Protein 6QA0 (pdb70)

Secondary structure (DSSP, 8-state):
----S-TTTTT--S----HHHHHHHS-HHHHHHHHH---PPTT--TTTT---SEEEEETTT--EEEEGGGEE-SS-SS-EESS-SSTTSEEEEEE-GGGS-EEEEEETTT--EEEEEBS---TTT--B---GGGEEEEE-/----S-TTTTT--S----HHHHHHHS-HHHHHHHHS---PPTT--TTTT---SEEEEETTT--EEEEGGGB--SS-SS--BS--SSTTSEEEEEE-GGGS-EEEEEETTT--EEEEEBS-PPTTT--B---GGGEEEEE-

Radius of gyration: 20.88 Å; Cα contacts (8 Å, |Δi|>4): 642; chains: 2; bounding box: 55×48×58 Å

Sequence (280 aa):
EFQSGSCRDKKNCKVVFSQQELRKRLTPLQYHVTQEKGTESAFEGEYTHHKDPGIYKCVVCGTPLFKSETKFDSGSGWPSFHDVINSEAITFTDDFSYGMHRVETSSCSSQCGAHLGHIFDDGPRPTGKRYINSAALSFTPAEFQSGSCRDKKNCKVVVFSQQELRKRLTPLQYHVTQEKGTEESAFEGEYTHHKDPGIYKCVVCGTPLFKSETKFDSGSGWPSFHDVINSEAITFTDDFSYGMHRVETSSCSSQCGAHLGHIFDDGPRPTGKRYINSSAALSFTPA

Nearest PDB structures (foldseek):
  6qa0-assembly1_B  TM=1.000E+00  e=9.486E-29  Homo sapiens
  3cxk-assembly1_A  TM=9.879E-01  e=6.468E-19  unclassified
  6sym-assembly2_B  TM=9.921E-01  e=1.039E-18  Escherichia coli K-12
  5fa9-assembly1_A  TM=9.647E-01  e=1.264E-16  Treponema denticola ATCC 35405
  3hci-assembly2_B  TM=9.669E-01  e=3.675E-16  Xanthomonas campestris pv. campestris

Solvent-accessible surface area: 14265 Å² total

B-factor: mean 30.7, std 10.49, range [14.6, 92.1]

Foldseek 3Di:
DADADACVRVVHAQDEDDPVVCPVQADPVLCCCFPVVDADDFQPFPCLPPQFFFFKAFSPPGHTWDGSVQWDHPPTSATKGQDTPDPQQWHWHFDCPPNDTFIWIAGNRYGTTFGTKDQCDDPPRSIITGGSSRIDTDGD/DADADACVRVVHAQDEDDPVVCPVQADPVLCCVFPVVDADDFQPFPCQPPQFFFFKAFSPPGHTWDGSVQWDHDPTRATKGDDTPDPQQWHWHWDCPPNRTFIWIAGRRYGTTFWTKDQCDDPDVSIMTGGNSRIDTDGD

Organism: Homo sapiens (NCBI:txid9606)

Structure (mmCIF, N/CA/C/O backbone):
data_6QA0
#
_entry.id   6QA0
#
_cell.length_a   81.149
_cell.length_b   85.713
_cell.length_c   49.167
_cell.angle_alpha   90.000
_cell.angle_beta   90.000
_cell.angle_gamma   90.000
#
_symmetry.space_group_name_H-M   'P 21 21 2'
#
loop_
_entity.id
_entity.type
_entity.pdbx_description
1 polymer 'Methionine-R-sulfoxide reductase B3'
2 non-polymer 'SULFATE ION'
3 non-polymer 'CHLORIDE ION'
4 non-polymer 'ZINC ION'
5 water water
#
loop_
_atom_site.group_PDB
_atom_site.id
_atom_site.type_symbol
_atom_site.label_atom_id
_atom_site.label_alt_id
_atom_site.label_comp_id
_atom_site.label_asym_id
_atom_site.label_entity_id
_atom_site.label_seq_id
_atom_site.pdbx_PDB_ins_code
_atom_site.Cartn_x
_atom_site.Cartn_y
_atom_site.Cartn_z
_atom_site.occupancy
_atom_site.B_iso_or_equiv
_atom_site.auth_seq_id
_atom_site.auth_comp_id
_atom_site.auth_asym_id
_atom_site.auth_atom_id
_atom_site.pdbx_PDB_model_num
ATOM 1 N N . GLU A 1 1 ? 27.068 20.277 27.010 1.00 50.45 -3 GLU A N 1
ATOM 2 C CA . GLU A 1 1 ? 27.240 19.735 28.356 1.00 51.51 -3 GLU A CA 1
ATOM 3 C C . GLU A 1 1 ? 26.637 18.337 28.488 1.00 47.67 -3 GLU A C 1
ATOM 4 O O . GLU A 1 1 ? 25.471 18.122 28.154 1.00 50.53 -3 GLU A O 1
ATOM 6 N N . PHE A 1 2 ? 27.435 17.393 28.983 1.00 32.87 -2 PHE A N 1
ATOM 7 C CA . PHE A 1 2 ? 26.970 16.030 29.203 1.00 29.52 -2 PHE A CA 1
ATOM 8 C C . PHE A 1 2 ? 27.928 15.330 30.156 1.00 24.59 -2 PHE A C 1
ATOM 9 O O . PHE A 1 2 ? 29.115 15.666 30.213 1.00 28.21 -2 PHE A O 1
ATOM 17 N N . GLN A 1 3 ? 27.391 14.384 30.929 1.00 29.70 -1 GLN A N 1
ATOM 18 C CA . GLN A 1 3 ? 28.237 13.433 31.641 1.00 30.31 -1 GLN A CA 1
ATOM 19 C C . GLN A 1 3 ? 28.794 12.432 30.639 1.00 28.51 -1 GLN A C 1
ATOM 20 O O . GLN A 1 3 ? 28.035 11.804 29.895 1.00 28.01 -1 GLN A O 1
ATOM 26 N N . SER A 1 4 ? 30.117 12.286 30.610 1.00 27.28 0 SER A N 1
ATOM 27 C CA . SER A 1 4 ? 30.754 11.488 29.573 1.00 21.59 0 SER A CA 1
ATOM 28 C C . SER A 1 4 ? 30.726 10.004 29.934 1.00 24.08 0 SER A C 1
ATOM 29 O O . SER A 1 4 ? 31.149 9.612 31.029 1.00 28.60 0 SER A O 1
ATOM 32 N N . GLY A 1 5 ? 30.254 9.174 28.995 1.00 21.51 1 GLY A N 1
ATOM 33 C CA . GLY A 1 5 ? 30.295 7.727 29.142 1.00 24.84 1 GLY A CA 1
ATOM 34 C C . GLY A 1 5 ? 29.050 7.025 28.623 1.00 27.69 1 GLY A C 1
ATOM 35 O O . GLY A 1 5 ? 27.934 7.546 28.748 1.00 26.90 1 GLY A O 1
ATOM 36 N N . SER A 1 6 ? 29.219 5.843 28.037 1.00 24.78 2 SER A N 1
ATOM 37 C CA . SER A 1 6 ? 28.057 5.057 27.650 1.00 24.94 2 SER A CA 1
ATOM 38 C C . SER A 1 6 ? 27.346 4.536 28.898 1.00 27.04 2 SER A C 1
ATOM 39 O O . SER A 1 6 ? 27.837 4.662 30.021 1.00 26.91 2 SER A O 1
ATOM 42 N N . CYS A 1 7 ? 26.194 3.892 28.704 1.00 28.26 3 CYS A N 1
ATOM 43 C CA . CYS A 1 7 ? 25.586 3.236 29.857 1.00 24.68 3 CYS A CA 1
ATOM 44 C C . CYS A 1 7 ? 26.414 2.040 30.321 1.00 27.61 3 CYS A C 1
ATOM 45 O O . CYS A 1 7 ? 26.319 1.644 31.488 1.00 27.77 3 CYS A O 1
ATOM 48 N N . ARG A 1 8 ? 27.251 1.473 29.448 1.00 20.31 4 ARG A N 1
ATOM 49 C CA . ARG A 1 8 ? 28.193 0.451 29.889 1.00 26.42 4 ARG A CA 1
ATOM 50 C C . ARG A 1 8 ? 29.239 1.045 30.829 1.00 32.52 4 ARG A C 1
ATOM 51 O O . ARG A 1 8 ? 29.524 0.483 31.896 1.00 31.56 4 ARG A O 1
ATOM 59 N N . ASP A 1 9 ? 29.832 2.180 30.438 1.00 27.19 5 ASP A N 1
ATOM 60 C CA . ASP A 1 9 ? 30.736 2.912 31.329 1.00 30.87 5 ASP A CA 1
ATOM 61 C C . ASP A 1 9 ? 30.054 3.233 32.656 1.00 39.98 5 ASP A C 1
ATOM 62 O O . ASP A 1 9 ? 30.650 3.086 33.730 1.00 40.20 5 ASP A O 1
ATOM 67 N N . LYS A 1 10 ? 28.810 3.710 32.594 1.00 31.61 6 LYS A N 1
ATOM 68 C CA . LYS A 1 10 ? 28.056 4.103 33.777 1.00 28.63 6 LYS A CA 1
ATOM 69 C C . LYS A 1 10 ? 27.421 2.921 34.496 1.00 33.71 6 LYS A C 1
ATOM 70 O O . LYS A 1 10 ? 26.806 3.115 35.546 1.00 38.74 6 LYS A O 1
ATOM 76 N N . LYS A 1 11 ? 27.564 1.706 33.976 1.00 35.83 7 LYS A N 1
ATOM 77 C CA . LYS A 1 11 ? 27.091 0.515 34.675 1.00 36.96 7 LYS A CA 1
ATOM 78 C C . LYS A 1 11 ? 25.588 0.587 34.954 1.00 40.49 7 LYS A C 1
ATOM 79 O O . LYS A 1 11 ? 25.119 0.183 36.025 1.00 35.76 7 LYS A O 1
ATOM 85 N N . ASN A 1 12 ? 24.808 1.105 33.976 1.00 33.33 8 ASN A N 1
ATOM 86 C CA . ASN A 1 12 ? 23.364 1.236 34.179 1.00 33.29 8 ASN A CA 1
ATOM 87 C C . ASN A 1 12 ? 22.544 1.040 32.899 1.00 31.63 8 A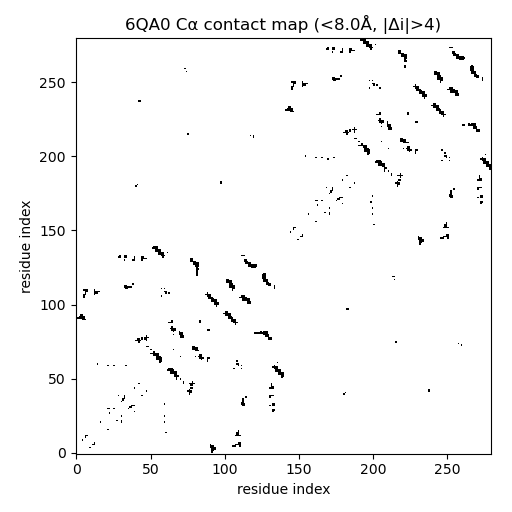SN A C 1
ATOM 88 O O . ASN A 1 12 ? 21.473 1.642 32.758 1.00 31.90 8 ASN A O 1
ATOM 93 N N . CYS A 1 13 ? 23.003 0.213 31.964 1.00 29.21 9 CYS A N 1
ATOM 94 C CA . CYS A 1 13 ? 22.188 -0.033 30.776 1.00 27.11 9 CYS A CA 1
ATOM 95 C C . CYS A 1 13 ? 20.896 -0.736 31.162 1.00 27.64 9 CYS A C 1
ATOM 96 O O . CYS A 1 13 ? 20.894 -1.628 32.016 1.00 29.61 9 CYS A O 1
ATOM 99 N N . LYS A 1 14 ? 19.799 -0.351 30.494 1.00 26.09 10 LYS A N 1
ATOM 100 C CA . LYS A 1 14 ? 18.488 -0.932 30.785 1.00 28.59 10 LYS A CA 1
ATOM 101 C C . LYS A 1 14 ? 18.350 -2.341 30.232 1.00 32.70 10 LYS A C 1
ATOM 102 O O . LYS A 1 14 ? 17.564 -3.139 30.757 1.00 32.92 10 LYS A O 1
ATOM 108 N N . VAL A 1 15 ? 19.080 -2.657 29.167 1.00 25.53 11 VAL A N 1
ATOM 109 C CA . VAL A 1 15 ? 18.976 -3.932 28.475 1.00 28.37 11 VAL A CA 1
ATOM 110 C C . VAL A 1 15 ? 20.380 -4.502 28.326 1.00 32.71 11 VAL A C 1
ATOM 111 O O . VAL A 1 15 ? 21.322 -3.765 28.019 1.00 31.15 11 VAL A O 1
ATOM 115 N N . VAL A 1 16 ? 20.521 -5.810 28.547 1.00 28.35 12 VAL A N 1
ATOM 116 C CA . VAL A 1 16 ? 21.801 -6.489 28.393 1.00 30.18 12 VAL A CA 1
ATOM 117 C C . VAL A 1 16 ? 21.577 -7.767 27.596 1.00 27.83 12 VAL A C 1
ATOM 118 O O . VAL A 1 16 ? 20.480 -8.331 27.586 1.00 31.22 12 VAL A O 1
ATOM 122 N N . PHE A 1 17 ? 22.623 -8.207 26.902 1.00 27.62 13 PHE A N 1
ATOM 123 C CA . PHE A 1 17 ? 22.568 -9.391 26.058 1.00 28.76 13 PHE A CA 1
ATOM 124 C C . PHE A 1 17 ? 23.753 -10.287 26.359 1.00 30.37 13 PHE A C 1
ATOM 125 O O . PHE A 1 17 ? 24.847 -9.805 26.659 1.00 31.07 13 PHE A O 1
ATOM 133 N N . SER A 1 18 ? 23.533 -11.593 26.255 1.00 29.38 14 SER A N 1
ATOM 134 C CA . SER A 1 18 ? 24.632 -12.535 26.391 1.00 31.76 14 SER A CA 1
ATOM 135 C C . SER A 1 18 ? 25.600 -12.397 25.223 1.00 37.15 14 SER A C 1
ATOM 136 O O . SER A 1 18 ? 25.195 -12.166 24.079 1.00 32.28 14 SER A O 1
ATOM 139 N N 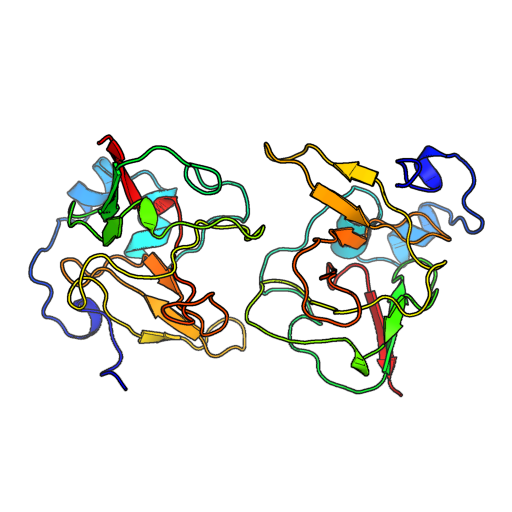. GLN A 1 19 ? 26.891 -12.564 25.506 1.00 35.17 15 GLN A N 1
ATOM 140 C CA . GLN A 1 19 ? 27.877 -12.395 24.445 1.00 38.43 15 GLN A CA 1
ATOM 141 C C . GLN A 1 19 ? 27.882 -13.566 23.468 1.00 41.94 15 GLN A C 1
ATOM 142 O O . GLN A 1 19 ? 28.295 -13.387 22.317 1.00 40.82 15 GLN A O 1
ATOM 148 N N . GLN A 1 20 ? 27.418 -14.751 23.883 1.00 48.09 16 GLN A N 1
ATOM 149 C CA . GLN A 1 20 ? 27.175 -15.819 22.915 1.00 46.77 16 GLN A CA 1
ATOM 150 C C . GLN A 1 20 ? 25.972 -15.500 22.041 1.00 47.63 16 GLN A C 1
ATOM 151 O O . GLN A 1 20 ? 25.974 -15.791 20.840 1.00 51.62 16 GLN A O 1
ATOM 153 N N . GLU A 1 21 ? 24.930 -14.913 22.628 1.00 42.57 17 GLU A N 1
ATOM 154 C CA . GLU A 1 21 ? 23.777 -14.485 21.844 1.00 39.68 17 GLU A CA 1
ATOM 155 C C . GLU A 1 21 ? 24.180 -13.444 20.804 1.00 41.45 17 GLU A C 1
ATOM 156 O O . GLU A 1 21 ? 23.811 -13.550 19.630 1.00 42.90 17 GLU A O 1
ATOM 162 N N . LEU A 1 22 ? 24.930 -12.421 21.223 1.00 31.25 18 LEU A N 1
ATOM 163 C CA . LEU A 1 22 ? 25.344 -11.374 20.288 1.00 31.44 18 LEU A CA 1
ATOM 164 C C . LEU A 1 22 ? 26.146 -11.936 19.118 1.00 33.46 18 LEU A C 1
ATOM 165 O O . LEU A 1 22 ? 25.943 -11.522 17.970 1.00 32.90 18 LEU A O 1
ATOM 170 N N . ARG A 1 23 ? 27.085 -12.852 19.390 1.00 33.66 19 ARG A N 1
ATOM 171 C CA . ARG A 1 23 ? 27.909 -13.411 18.316 1.00 44.51 19 ARG A CA 1
ATOM 172 C C . ARG A 1 23 ? 27.066 -14.174 17.308 1.00 43.34 19 ARG A C 1
ATOM 173 O O . ARG A 1 23 ? 27.277 -14.059 16.096 1.00 49.63 19 ARG A O 1
ATOM 181 N N . LYS A 1 24 ? 26.130 -14.989 17.791 1.00 46.00 20 LYS A N 1
ATOM 182 C CA . LYS A 1 24 ? 25.244 -15.707 16.883 1.00 48.73 20 LYS A CA 1
ATOM 183 C C . LYS A 1 24 ? 24.472 -14.741 15.999 1.00 44.91 20 LYS A C 1
ATOM 184 O O . LYS A 1 24 ? 24.346 -14.957 14.788 1.00 50.67 20 LYS A O 1
ATOM 186 N N . ARG A 1 25 ? 23.970 -13.655 16.583 1.00 38.86 21 ARG A N 1
ATOM 187 C CA . ARG A 1 25 ? 23.048 -12.748 15.912 1.00 34.26 21 ARG A CA 1
ATOM 188 C C . ARG A 1 25 ? 23.734 -11.722 15.004 1.00 39.13 21 ARG A C 1
ATOM 189 O O . ARG A 1 25 ? 23.239 -11.444 13.906 1.00 42.40 21 ARG A O 1
ATOM 197 N N . LEU A 1 26 ? 24.837 -11.126 15.442 1.00 29.56 22 LEU A N 1
ATOM 198 C CA . LEU A 1 26 ? 25.514 -10.088 14.677 1.00 25.90 22 LEU A CA 1
ATOM 199 C C . LEU A 1 26 ? 26.585 -10.701 13.786 1.00 24.24 22 LEU A C 1
ATOM 200 O O . LEU A 1 26 ? 27.236 -11.681 14.155 1.00 27.98 22 LEU A O 1
ATOM 205 N N . THR A 1 27 ? 26.789 -10.098 12.614 1.00 23.00 23 THR A N 1
ATOM 206 C CA . THR A 1 27 ? 27.948 -10.456 11.811 1.00 23.58 23 THR A CA 1
ATOM 207 C C . THR A 1 27 ? 29.215 -10.002 12.533 1.00 20.94 23 THR A C 1
ATOM 208 O O . THR A 1 27 ? 29.157 -9.157 13.431 1.00 23.92 23 THR A O 1
ATOM 212 N N . PRO A 1 28 ? 30.375 -10.548 12.168 1.00 20.95 24 PRO A N 1
ATOM 213 C CA . PRO A 1 28 ? 31.618 -10.057 12.782 1.00 20.56 24 PRO A CA 1
ATOM 214 C C . PRO A 1 28 ? 31.799 -8.553 12.641 1.00 22.34 24 PRO A C 1
ATOM 215 O O . PRO A 1 28 ? 32.285 -7.905 13.579 1.00 21.81 24 PRO A O 1
ATOM 219 N N . LEU A 1 29 ? 31.420 -7.970 11.500 1.00 20.28 25 LEU A N 1
ATOM 220 C CA . LEU A 1 29 ? 31.546 -6.523 11.361 1.00 22.26 25 LEU A CA 1
ATOM 221 C C . LEU A 1 29 ? 30.607 -5.783 12.315 1.00 20.82 25 LEU A C 1
ATOM 222 O O . LEU A 1 29 ? 31.012 -4.814 12.972 1.00 18.87 25 LEU A O 1
ATOM 227 N N . GLN A 1 30 ? 29.330 -6.181 12.365 1.00 19.40 26 GLN A N 1
ATOM 228 C CA . GLN A 1 30 ? 28.399 -5.512 13.276 1.00 18.74 26 GLN A CA 1
ATOM 229 C C . GLN A 1 30 ? 28.844 -5.655 14.730 1.00 21.85 26 GLN A C 1
ATOM 230 O O . GLN A 1 30 ? 28.712 -4.708 15.525 1.00 20.48 26 GLN A O 1
ATOM 236 N N . TYR A 1 31 ? 29.372 -6.829 15.095 1.00 18.17 27 TYR A N 1
ATOM 237 C CA . TYR A 1 31 ? 29.895 -7.034 16.444 1.00 19.21 27 TYR A CA 1
ATOM 238 C C . TYR A 1 31 ? 31.074 -6.107 16.734 1.00 19.70 27 TYR A C 1
ATOM 239 O O . TYR A 1 31 ? 31.124 -5.461 17.791 1.00 18.21 27 TYR A O 1
ATOM 248 N N . HIS A 1 32 ? 32.045 -6.034 15.814 1.00 18.65 28 HIS A N 1
ATOM 249 C CA . HIS A 1 32 ? 33.229 -5.209 16.061 1.00 18.85 28 HIS A CA 1
ATOM 250 C C . HIS A 1 32 ? 32.867 -3.730 16.204 1.00 19.50 28 HIS A C 1
ATOM 251 O O . HIS A 1 32 ? 33.393 -3.037 17.083 1.00 18.92 28 HIS A O 1
ATOM 258 N N . VAL A 1 33 ? 31.971 -3.227 15.344 1.00 18.78 29 VAL A N 1
ATOM 259 C CA . VAL A 1 33 ? 31.568 -1.825 15.419 1.00 16.74 29 VAL A CA 1
ATOM 260 C C . VAL A 1 33 ? 30.864 -1.542 16.741 1.00 19.25 29 VAL A C 1
ATOM 261 O O . VAL A 1 33 ? 31.236 -0.607 17.461 1.00 18.18 29 VAL A O 1
ATOM 265 N N . THR A 1 34 ? 29.842 -2.344 17.082 1.00 18.98 30 THR A N 1
ATOM 266 C CA . THR A 1 34 ? 28.967 -1.993 18.208 1.00 19.63 30 THR A CA 1
ATOM 267 C C . THR A 1 34 ? 29.563 -2.372 19.563 1.00 18.50 30 THR A C 1
ATOM 268 O O . THR A 1 34 ? 29.278 -1.701 20.562 1.00 18.36 30 THR A O 1
ATOM 272 N N . GLN A 1 35 ? 30.371 -3.434 19.625 1.00 18.80 31 GLN A N 1
ATOM 273 C CA . GLN A 1 35 ? 30.892 -3.928 20.900 1.00 18.68 31 GLN A CA 1
ATOM 274 C C . GLN A 1 35 ? 32.343 -3.551 21.158 1.00 24.59 31 GLN A C 1
ATOM 275 O O . GLN A 1 35 ? 32.791 -3.619 22.314 1.00 21.90 31 GLN A O 1
ATOM 281 N N . GLU A 1 36 ? 33.097 -3.172 20.118 1.00 20.76 32 GLU A N 1
ATOM 282 C CA . GLU A 1 36 ? 34.515 -2.864 20.278 1.00 21.15 32 GLU A CA 1
ATOM 283 C C . GLU A 1 36 ? 34.858 -1.471 19.758 1.00 22.51 32 GLU A C 1
ATOM 284 O O . GLU A 1 36 ? 36.027 -1.195 19.482 1.00 24.04 32 GLU A O 1
ATOM 290 N N . LYS A 1 37 ? 33.861 -0.594 19.601 1.00 21.56 33 LYS A N 1
ATOM 291 C CA . LYS A 1 37 ? 34.073 0.789 19.173 1.00 22.98 33 LYS A CA 1
ATOM 292 C C . LYS A 1 37 ? 34.712 0.877 17.791 1.00 19.08 33 LYS A C 1
ATOM 293 O O . LYS A 1 37 ? 35.445 1.830 17.494 1.00 26.76 33 LYS A O 1
ATOM 299 N N . GLY A 1 38 ? 34.426 -0.099 16.924 1.00 21.28 34 GLY A N 1
ATOM 300 C CA . GLY A 1 38 ? 34.986 -0.112 15.586 1.00 22.52 34 GLY A CA 1
ATOM 301 C C . GLY A 1 38 ? 34.320 0.897 14.655 1.00 22.17 34 GLY A C 1
ATOM 302 O O . GLY A 1 38 ? 33.278 1.466 14.969 1.00 22.61 34 GLY A O 1
ATOM 303 N N . THR A 1 39 ? 34.954 1.116 13.498 1.00 21.39 35 THR A N 1
ATOM 304 C CA . THR A 1 39 ? 34.440 1.995 12.448 1.00 22.40 35 THR A CA 1
ATOM 305 C C . THR A 1 39 ? 34.459 1.245 11.119 1.00 29.07 35 THR A C 1
ATOM 306 O O . THR A 1 39 ? 35.494 0.678 10.739 1.00 23.70 35 THR A O 1
ATOM 310 N N . GLU A 1 40 ? 33.333 1.257 10.402 1.00 20.89 36 GLU A N 1
ATOM 311 C CA . GLU A 1 40 ? 33.277 0.618 9.089 1.00 22.88 36 GLU A CA 1
ATOM 312 C C . GLU A 1 40 ? 34.010 1.454 8.044 1.00 22.94 36 GLU A C 1
ATOM 313 O O . GLU A 1 40 ? 34.051 2.682 8.123 1.00 20.38 36 GLU A O 1
ATOM 319 N N . SER A 1 41 ? 34.578 0.775 7.043 1.00 21.24 37 SER A N 1
ATOM 320 C CA . SER A 1 41 ? 35.260 1.478 5.960 1.00 20.23 37 SER A CA 1
ATOM 321 C C . SER A 1 41 ? 34.326 2.447 5.234 1.00 20.28 37 SER A C 1
ATOM 322 O O . SER A 1 41 ? 33.162 2.138 4.953 1.00 21.03 37 SER A O 1
ATOM 325 N N . ALA A 1 42 ? 34.862 3.620 4.899 1.00 19.90 38 ALA A N 1
ATOM 326 C CA . ALA A 1 42 ? 34.095 4.618 4.169 1.00 22.39 38 ALA A CA 1
ATOM 327 C C . ALA A 1 42 ? 33.496 4.045 2.891 1.00 23.20 38 ALA A C 1
ATOM 328 O O . ALA A 1 42 ? 34.138 3.279 2.167 1.00 20.05 38 ALA A O 1
ATOM 330 N N . PHE A 1 43 ? 32.267 4.464 2.602 1.00 20.73 39 PHE A N 1
ATOM 331 C CA . PHE A 1 43 ? 31.516 4.167 1.383 1.00 20.74 39 PHE A CA 1
ATOM 332 C C . PHE A 1 43 ? 31.108 2.703 1.245 1.00 23.96 39 PHE A C 1
ATOM 333 O O . PHE A 1 43 ? 30.539 2.327 0.214 1.00 28.57 39 PHE A O 1
ATOM 341 N N . GLU A 1 44 ? 31.344 1.864 2.246 1.00 22.17 40 GLU A N 1
ATOM 342 C CA . GLU A 1 44 ? 30.970 0.458 2.123 1.00 26.66 40 GLU A CA 1
ATOM 343 C C . GLU A 1 44 ? 29.720 0.103 2.912 1.00 25.12 40 GLU A C 1
ATOM 344 O O . GLU A 1 44 ? 29.262 -1.040 2.830 1.00 27.99 40 GLU A O 1
ATOM 350 N N . GLY A 1 45 ? 29.154 1.042 3.665 1.00 22.58 41 GLY A N 1
ATOM 351 C CA . GLY A 1 45 ? 27.994 0.729 4.492 1.00 22.24 41 GLY A CA 1
ATOM 352 C C . GLY A 1 45 ? 26.721 0.573 3.664 1.00 26.22 41 GLY A C 1
ATOM 353 O O . GLY A 1 45 ? 26.512 1.267 2.674 1.00 23.32 41 GLY A O 1
ATOM 354 N N . GLU A 1 46 ? 25.849 -0.332 4.118 1.00 22.61 42 GLU A N 1
ATOM 355 C CA . GLU A 1 46 ? 24.610 -0.620 3.400 1.00 24.32 42 GLU A CA 1
ATOM 356 C C . GLU A 1 46 ? 23.687 0.594 3.302 1.00 26.33 42 GLU A C 1
ATOM 357 O O . GLU A 1 46 ? 22.958 0.728 2.315 1.00 27.74 42 GLU A O 1
ATOM 363 N N . TYR A 1 47 ? 23.668 1.474 4.312 1.00 20.80 43 TYR A N 1
ATOM 364 C CA . TYR A 1 47 ? 22.697 2.564 4.348 1.00 22.91 43 TYR A CA 1
ATOM 365 C C . TYR A 1 47 ? 23.287 3.916 3.973 1.00 22.16 43 TYR A C 1
ATOM 366 O O . TYR A 1 47 ? 22.606 4.937 4.102 1.00 24.12 43 TYR A O 1
ATOM 375 N N . THR A 1 48 ? 24.537 3.954 3.519 1.00 20.53 44 THR A N 1
ATOM 376 C CA . THR A 1 48 ? 25.173 5.235 3.243 1.00 26.09 44 THR A CA 1
ATOM 377 C C . THR A 1 48 ? 24.379 6.057 2.224 1.00 30.21 44 THR A C 1
ATOM 378 O O . THR A 1 48 ? 24.205 7.270 2.395 1.00 27.35 44 THR A O 1
ATOM 382 N N . HIS A 1 49 ? 23.879 5.419 1.172 1.00 28.14 45 HIS A N 1
ATOM 383 C CA . HIS A 1 49 ? 23.121 6.107 0.126 1.00 35.95 45 HIS A CA 1
ATOM 384 C C . HIS A 1 49 ? 21.682 5.610 0.062 1.00 33.92 45 HIS A C 1
ATOM 385 O O . HIS A 1 49 ? 21.078 5.514 -1.005 1.00 47.71 45 HIS A O 1
ATOM 392 N N . HIS A 1 50 ? 21.115 5.314 1.214 1.00 32.28 46 HIS A N 1
ATOM 393 C CA . HIS A 1 50 ? 19.784 4.753 1.341 1.00 34.28 46 HIS A CA 1
ATOM 394 C C . HIS A 1 50 ? 18.785 5.878 1.585 1.00 33.90 46 HIS A C 1
ATOM 395 O O . HIS A 1 50 ? 19.029 6.764 2.411 1.00 35.77 46 HIS A O 1
ATOM 402 N N . LYS A 1 51 ? 17.659 5.847 0.854 1.00 36.96 47 LYS A N 1
ATOM 403 C CA . LYS A 1 51 ? 16.699 6.950 0.860 1.00 37.11 47 LYS A CA 1
ATOM 404 C C . LYS A 1 51 ? 15.258 6.560 1.181 1.00 38.00 47 LYS A C 1
ATOM 405 O O . LYS A 1 51 ? 14.406 7.452 1.250 1.00 39.62 47 LYS A O 1
ATOM 411 N N . ASP A 1 52 ? 14.954 5.278 1.370 1.00 35.80 48 ASP A N 1
ATOM 412 C CA . ASP A 1 52 ? 13.576 4.870 1.624 1.00 34.81 48 ASP A CA 1
ATOM 413 C C . ASP A 1 52 ? 13.025 5.543 2.880 1.00 33.95 48 ASP A C 1
ATOM 414 O O . ASP A 1 52 ? 13.760 5.778 3.846 1.00 34.27 48 ASP A O 1
ATOM 419 N N . PRO A 1 53 ? 11.731 5.858 2.907 1.00 31.77 49 PRO A N 1
ATOM 420 C CA . PRO A 1 53 ? 11.129 6.372 4.140 1.00 29.90 49 PRO A CA 1
ATOM 421 C C . PRO A 1 53 ? 10.972 5.261 5.161 1.00 31.95 49 PRO A C 1
ATOM 422 O O . PRO A 1 53 ? 10.653 4.122 4.815 1.00 30.73 49 PRO A O 1
ATOM 426 N N . GLY A 1 54 ? 11.200 5.607 6.421 1.00 27.97 50 GLY A N 1
ATOM 427 C CA . GLY A 1 54 ? 11.128 4.639 7.500 1.00 29.90 50 GLY A CA 1
ATOM 428 C C . GLY A 1 54 ? 11.960 5.096 8.690 1.00 30.44 50 GLY A C 1
ATOM 429 O O . GLY A 1 54 ? 12.227 6.285 8.862 1.00 28.15 50 GLY A O 1
ATOM 430 N N . ILE A 1 55 ? 12.350 4.122 9.505 1.00 23.18 51 ILE A N 1
ATOM 431 C CA . ILE A 1 55 ? 12.984 4.385 10.792 1.00 22.89 51 ILE A CA 1
ATOM 432 C C . ILE A 1 55 ? 14.222 3.496 10.927 1.00 26.15 51 ILE A C 1
ATOM 433 O O . ILE A 1 55 ? 14.158 2.294 10.651 1.00 24.06 51 ILE A O 1
ATOM 438 N N . TYR A 1 56 ? 15.356 4.100 11.312 1.00 21.07 52 TYR A N 1
ATOM 439 C CA . TYR A 1 56 ? 16.575 3.346 11.605 1.00 23.59 52 TYR A CA 1
ATOM 440 C C . TYR A 1 56 ? 16.640 3.047 13.102 1.00 21.76 52 TYR A C 1
ATOM 441 O O . TYR A 1 56 ? 16.379 3.926 13.932 1.00 20.10 52 TYR A O 1
ATOM 450 N N . LYS A 1 57 ? 16.972 1.805 13.440 1.00 21.85 53 LYS A N 1
ATOM 451 C CA . LYS A 1 57 ? 16.969 1.329 14.816 1.00 20.56 53 LYS A CA 1
ATOM 452 C C . LYS A 1 57 ? 18.348 0.803 15.189 1.00 22.21 53 LYS A C 1
ATOM 453 O O . LYS A 1 57 ? 19.161 0.478 14.321 1.00 20.63 53 LYS A O 1
ATOM 459 N N . CYS A 1 58 ? 18.618 0.740 16.499 1.00 20.62 54 CYS A N 1
ATOM 460 C CA . CYS A 1 58 ? 19.833 0.084 16.970 1.00 19.12 54 CYS A CA 1
ATOM 461 C C . CYS A 1 58 ? 19.851 -1.375 16.526 1.00 18.30 54 CYS A C 1
ATOM 462 O O . CYS A 1 58 ? 18.906 -2.123 16.779 1.00 20.58 54 CYS A O 1
ATOM 465 N N . VAL A 1 59 ? 20.936 -1.786 15.863 1.00 18.45 55 VAL A N 1
ATOM 466 C CA . VAL A 1 59 ? 21.006 -3.163 15.368 1.00 17.80 55 VAL A CA 1
ATOM 467 C C . VAL A 1 59 ? 21.059 -4.182 16.501 1.00 20.94 55 VAL A C 1
ATOM 468 O O . VAL A 1 59 ? 20.666 -5.344 16.305 1.00 21.03 55 VAL A O 1
ATOM 472 N N . VAL A 1 60 ? 21.513 -3.786 17.694 1.00 18.15 56 VAL A N 1
ATOM 473 C CA . VAL A 1 60 ? 21.620 -4.757 18.784 1.00 18.48 56 VAL A CA 1
ATOM 474 C C . VAL A 1 60 ? 20.276 -4.947 19.486 1.00 23.98 56 VAL A C 1
ATOM 475 O O . VAL A 1 60 ? 19.786 -6.074 19.605 1.00 23.47 56 VAL A O 1
ATOM 479 N N . CYS A 1 61 ? 19.659 -3.853 19.966 1.00 22.71 57 CYS A N 1
ATOM 480 C CA . CYS A 1 61 ? 18.498 -3.929 20.855 1.00 21.93 57 CYS A CA 1
ATOM 481 C C . CYS A 1 61 ? 17.177 -3.527 20.203 1.00 22.34 57 CYS A C 1
ATOM 482 O O . CYS A 1 61 ? 16.115 -3.738 20.808 1.00 22.81 57 CYS A O 1
ATOM 485 N N . GLY A 1 62 ? 17.205 -2.949 19.005 1.00 22.13 58 GLY A N 1
ATOM 486 C CA . GLY A 1 62 ? 15.988 -2.602 18.295 1.00 24.78 58 GLY A CA 1
ATOM 487 C C . GLY A 1 62 ? 15.369 -1.260 18.643 1.00 22.88 58 GLY A C 1
ATOM 488 O O . GLY A 1 62 ? 14.296 -0.939 18.111 1.00 25.19 58 GLY A O 1
ATOM 489 N N . THR A 1 63 ? 15.998 -0.463 19.498 1.00 20.62 59 THR A N 1
ATOM 490 C CA . THR A 1 63 ? 15.406 0.812 19.879 1.00 25.44 59 THR A CA 1
ATOM 491 C C . THR A 1 63 ? 15.462 1.786 18.702 1.00 23.13 59 THR A C 1
ATOM 492 O O . THR A 1 63 ? 16.495 1.883 18.029 1.00 21.93 59 THR A O 1
ATOM 496 N N . PRO A 1 64 ? 14.374 2.509 18.423 1.00 21.47 60 PRO A N 1
ATOM 497 C CA . PRO A 1 64 ? 14.408 3.512 17.348 1.00 22.57 60 PRO A CA 1
ATOM 498 C C . PRO A 1 64 ? 15.435 4.596 17.642 1.00 24.13 60 PRO A C 1
ATOM 499 O O . PRO A 1 64 ? 15.538 5.083 18.769 1.00 22.61 60 PRO A O 1
ATOM 503 N N . LEU A 1 65 ? 16.177 5.000 16.598 1.00 20.26 61 LEU A N 1
ATOM 504 C CA . LEU A 1 65 ? 17.241 5.995 16.721 1.00 19.99 61 LEU A CA 1
ATOM 505 C C . LEU A 1 65 ? 17.074 7.198 15.793 1.00 20.10 61 LEU A C 1
ATOM 506 O O . LEU A 1 65 ? 17.267 8.335 16.241 1.00 22.06 61 LEU A O 1
ATOM 511 N N . PHE A 1 66 ? 16.704 6.987 14.524 1.00 20.67 62 PHE A N 1
ATOM 512 C CA . PHE A 1 66 ? 16.633 8.066 13.539 1.00 21.60 62 PHE A CA 1
ATOM 513 C C . PHE A 1 66 ? 15.439 7.885 12.606 1.00 24.36 62 PHE A C 1
ATOM 514 O O . PHE A 1 66 ? 15.152 6.769 12.171 1.00 25.56 62 PHE A O 1
ATOM 522 N N . LYS A 1 67 ? 14.772 8.991 12.268 1.00 29.26 63 LYS A N 1
ATOM 523 C CA . LYS A 1 67 ? 13.758 8.991 11.218 1.00 27.15 63 LYS A CA 1
ATOM 524 C C . LYS A 1 67 ? 14.369 9.357 9.867 1.00 24.85 63 LYS A C 1
ATOM 525 O O . LYS A 1 67 ? 15.253 10.218 9.769 1.00 26.92 63 LYS A O 1
ATOM 531 N N . SER A 1 68 ? 13.888 8.692 8.813 1.00 25.16 64 SER A N 1
ATOM 532 C CA . SER A 1 68 ? 14.443 8.916 7.480 1.00 21.33 64 SER A CA 1
ATOM 533 C C . SER A 1 68 ? 14.402 10.393 7.075 1.00 24.12 64 SER A C 1
ATOM 534 O O . SER A 1 68 ? 15.266 10.843 6.312 1.00 25.45 64 SER A O 1
ATOM 537 N N . GLU A 1 69 ? 13.428 11.164 7.586 1.00 27.66 65 GLU A N 1
ATOM 538 C CA . GLU A 1 69 ? 13.295 12.575 7.203 1.00 33.13 65 GLU A CA 1
ATOM 539 C C . GLU A 1 69 ? 14.537 13.392 7.546 1.00 32.37 65 GLU A C 1
ATOM 540 O O . GLU A 1 69 ? 14.792 14.423 6.907 1.00 29.06 65 GLU A O 1
ATOM 546 N N 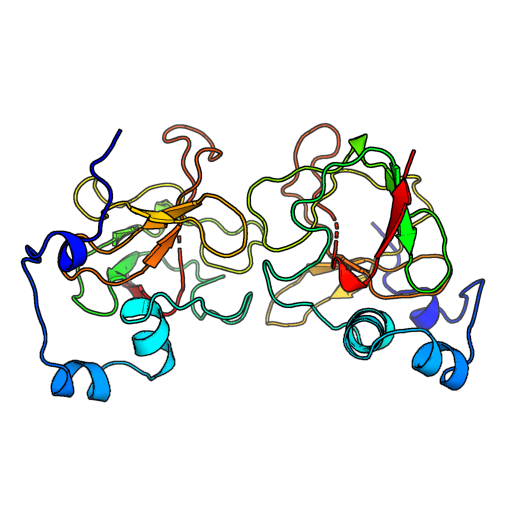. THR A 1 70 ? 15.294 12.983 8.566 1.00 25.82 66 THR A N 1
ATOM 547 C CA . THR A 1 70 ? 16.459 13.740 9.018 1.00 21.42 66 THR A CA 1
ATOM 548 C C . THR A 1 70 ? 17.751 13.300 8.341 1.00 24.25 66 THR A C 1
ATOM 549 O O . THR A 1 70 ? 18.786 13.944 8.544 1.00 24.00 66 THR A O 1
ATOM 553 N N . LYS A 1 71 ? 17.714 12.241 7.540 1.00 22.85 67 LYS A N 1
ATOM 554 C CA . LYS A 1 71 ? 18.899 11.781 6.835 1.00 22.98 67 LYS A CA 1
ATOM 555 C C . LYS A 1 71 ? 19.256 12.732 5.695 1.00 26.64 67 LYS A C 1
ATOM 556 O O . LYS A 1 71 ? 18.379 13.210 4.966 1.00 28.94 67 LYS A O 1
ATOM 562 N N . PHE A 1 72 ? 20.552 12.999 5.529 1.00 23.95 68 PHE A N 1
ATOM 563 C CA . PHE A 1 72 ? 21.003 13.794 4.392 1.00 24.25 68 PHE A CA 1
ATOM 564 C C . PHE A 1 72 ? 22.269 13.176 3.822 1.00 30.70 68 PHE A C 1
ATOM 565 O O . PHE A 1 72 ? 22.968 12.424 4.499 1.00 28.39 68 PHE A O 1
ATOM 573 N N . ASP A 1 73 ? 22.555 13.482 2.554 1.00 35.57 69 ASP A N 1
ATOM 574 C CA . ASP A 1 73 ? 23.750 12.958 1.887 1.00 36.53 69 ASP A CA 1
ATOM 575 C C . ASP A 1 73 ? 24.526 14.113 1.267 1.00 46.46 69 ASP A C 1
ATOM 576 O O . ASP A 1 73 ? 24.172 14.600 0.189 1.00 51.10 69 ASP A O 1
ATOM 581 N N . SER A 1 74 ? 25.597 14.530 1.942 1.00 40.74 70 SER A N 1
ATOM 582 C CA . SER A 1 74 ? 26.503 15.553 1.437 1.00 46.09 70 SER A CA 1
ATOM 583 C C . SER A 1 74 ? 27.819 14.966 0.926 1.00 50.29 70 SER A C 1
ATOM 584 O O . SER A 1 74 ? 28.794 15.706 0.754 1.00 51.66 70 SER A O 1
ATOM 587 N N . GLY A 1 75 ? 27.870 13.658 0.684 1.00 38.65 71 GLY A N 1
ATOM 588 C CA . GLY A 1 75 ? 29.088 13.029 0.218 1.00 39.31 71 GLY A CA 1
ATOM 589 C C . GLY A 1 75 ? 29.934 12.368 1.288 1.00 36.15 71 GLY A C 1
ATOM 590 O O . GLY A 1 75 ? 31.021 11.874 0.970 1.00 31.49 71 GLY A O 1
ATOM 591 N N . SER A 1 76 ? 29.477 12.342 2.540 1.00 28.31 72 SER A N 1
ATOM 592 C CA . SER A 1 76 ? 30.195 11.637 3.600 1.00 27.79 72 SER A CA 1
ATOM 593 C C . SER A 1 76 ? 30.344 10.151 3.270 1.00 27.05 72 SER A C 1
ATOM 594 O O . SER A 1 76 ? 29.547 9.565 2.530 1.00 25.67 72 SER A O 1
ATOM 597 N N . GLY A 1 77 ? 31.384 9.534 3.839 1.00 25.37 73 GLY A N 1
ATOM 598 C CA . GLY A 1 77 ? 31.594 8.104 3.729 1.00 25.11 73 GLY A CA 1
ATOM 599 C C . GLY A 1 77 ? 30.631 7.247 4.532 1.00 23.94 73 GLY A C 1
ATOM 600 O O . GLY A 1 77 ? 30.657 6.022 4.393 1.00 23.73 73 GLY A O 1
ATOM 601 N N . TRP A 1 78 ? 29.786 7.849 5.361 1.00 19.41 74 TRP A N 1
ATOM 602 C CA . TRP A 1 78 ? 28.907 7.129 6.271 1.00 21.19 74 TRP A CA 1
ATOM 603 C C . TRP A 1 78 ? 27.545 7.792 6.291 1.00 20.10 74 TRP A C 1
ATOM 604 O O . TRP A 1 78 ? 27.411 8.960 5.901 1.00 21.02 74 TRP A O 1
ATOM 615 N N . PRO A 1 79 ? 26.502 7.076 6.740 1.00 18.39 75 PRO A N 1
ATOM 616 C CA . PRO A 1 79 ? 25.186 7.702 6.943 1.00 21.79 75 PRO A CA 1
ATOM 617 C C . PRO A 1 79 ? 25.295 8.974 7.774 1.00 25.06 75 PRO A C 1
ATOM 618 O O . PRO A 1 79 ? 26.092 9.044 8.709 1.00 21.91 75 PRO A O 1
ATOM 622 N N . SER A 1 80 ? 24.453 9.969 7.442 1.00 18.46 76 SER A N 1
ATOM 623 C CA . SER A 1 80 ? 24.455 11.293 8.071 1.00 18.59 76 SER A CA 1
ATOM 624 C C . SER A 1 80 ? 23.025 11.694 8.401 1.00 24.07 76 SER A C 1
ATOM 625 O O . SER A 1 80 ? 22.167 11.646 7.518 1.00 20.28 76 SER A O 1
ATOM 628 N N . PHE A 1 81 ? 22.778 12.101 9.654 1.00 20.95 77 PHE A N 1
ATOM 629 C CA . PHE A 1 81 ? 21.467 12.567 10.116 1.00 22.32 77 PHE A CA 1
ATOM 630 C C . PHE A 1 81 ? 21.628 13.898 10.851 1.00 24.21 77 PHE A C 1
ATOM 631 O O . PHE A 1 81 ? 22.627 14.118 11.539 1.00 21.62 77 PHE A O 1
ATOM 639 N N . HIS A 1 82 ? 20.627 14.788 10.750 1.00 22.72 78 HIS A N 1
ATOM 640 C CA . HIS A 1 82 ? 20.760 16.055 11.474 1.00 22.31 78 HIS A CA 1
ATOM 641 C C . HIS A 1 82 ? 20.050 16.083 12.827 1.00 24.75 78 HIS A C 1
ATOM 642 O O . HIS A 1 82 ? 20.214 17.063 13.568 1.00 23.98 78 HIS A O 1
ATOM 649 N N . ASP A 1 83 ? 19.331 15.025 13.206 1.00 21.49 79 ASP A N 1
ATOM 650 C CA . ASP A 1 83 ? 18.700 14.994 14.520 1.00 22.78 79 ASP A CA 1
ATOM 651 C C . ASP A 1 83 ? 18.307 13.566 14.866 1.00 26.01 79 ASP A C 1
ATOM 652 O O . ASP A 1 83 ? 18.057 12.746 13.980 1.00 26.34 79 ASP A O 1
ATOM 657 N N . VAL A 1 84 ? 18.237 13.293 16.171 1.00 25.14 80 VAL A N 1
ATOM 658 C CA . VAL A 1 84 ? 17.877 11.986 16.711 1.00 27.47 80 VAL A CA 1
ATOM 659 C C . VAL A 1 84 ? 16.369 11.963 16.946 1.00 29.68 80 VAL A C 1
ATOM 660 O O . VAL A 1 84 ? 15.733 13.011 17.094 1.00 28.75 80 VAL A O 1
ATOM 664 N N . ILE A 1 85 ? 15.775 10.767 16.958 1.00 26.85 81 ILE A N 1
ATOM 665 C CA . ILE A 1 85 ? 14.313 10.679 17.002 1.00 25.80 81 ILE A CA 1
ATOM 666 C C . ILE A 1 85 ? 13.764 11.271 18.297 1.00 36.73 81 ILE A C 1
ATOM 667 O O . ILE A 1 85 ? 12.668 11.848 18.308 1.00 34.80 81 ILE A O 1
ATOM 672 N N . ASN A 1 86 ? 14.507 11.151 19.397 1.00 31.25 82 ASN A N 1
ATOM 673 C CA . ASN A 1 86 ? 14.165 11.828 20.642 1.00 33.55 82 ASN A CA 1
ATOM 674 C C . ASN A 1 86 ? 15.424 11.966 21.487 1.00 36.03 82 ASN A C 1
ATOM 675 O O . ASN A 1 86 ? 16.381 11.200 21.343 1.00 28.82 82 ASN A O 1
ATOM 680 N N . SER A 1 87 ? 15.400 12.955 22.381 1.00 36.11 83 SER A N 1
ATOM 681 C CA . SER A 1 87 ? 16.608 13.369 23.085 1.00 36.91 83 SER A CA 1
ATOM 682 C C . SER A 1 87 ? 17.204 12.270 23.959 1.0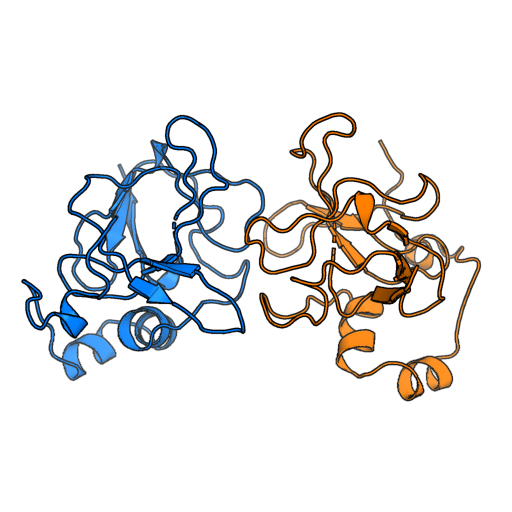0 40.74 83 SER A C 1
ATOM 683 O O . SER A 1 87 ? 18.403 12.320 24.257 1.00 45.42 83 SER A O 1
ATOM 686 N N . GLU A 1 88 ? 16.418 11.281 24.372 1.00 28.03 84 GLU A N 1
ATOM 687 C CA . GLU A 1 88 ? 16.916 10.253 25.277 1.00 36.42 84 GLU A CA 1
ATOM 688 C C . GLU A 1 88 ? 17.539 9.060 24.555 1.00 29.19 84 GLU A C 1
ATOM 689 O O . GLU A 1 88 ? 18.041 8.149 25.220 1.00 31.83 84 GLU A O 1
ATOM 695 N N . ALA A 1 89 ? 17.535 9.041 23.223 1.00 27.79 85 ALA A N 1
ATOM 696 C CA . ALA A 1 89 ? 17.919 7.825 22.513 1.00 24.96 85 ALA A CA 1
ATOM 697 C C . ALA A 1 89 ? 19.432 7.596 22.483 1.00 21.74 85 ALA A C 1
ATOM 698 O O . ALA A 1 89 ? 19.867 6.448 22.342 1.00 20.56 85 ALA A O 1
ATOM 700 N N . ILE A 1 90 ? 20.246 8.650 22.587 1.00 24.18 86 ILE A N 1
ATOM 701 C CA . ILE A 1 90 ? 21.691 8.547 22.372 1.00 22.73 86 ILE A CA 1
ATOM 702 C C . ILE A 1 90 ? 22.447 9.165 23.545 1.00 24.54 86 ILE A C 1
ATOM 703 O O . ILE A 1 90 ? 22.042 10.201 24.087 1.00 26.61 86 ILE A O 1
ATOM 708 N N . THR A 1 91 ? 23.555 8.528 23.929 1.00 19.79 87 THR A N 1
ATOM 709 C CA . THR A 1 91 ? 24.443 8.971 24.996 1.00 23.41 87 THR A CA 1
ATOM 710 C C . THR A 1 91 ? 25.773 9.401 24.391 1.00 24.27 87 THR A C 1
ATOM 711 O O . THR A 1 91 ? 26.158 8.912 23.329 1.00 23.12 87 THR A O 1
ATOM 715 N N . PHE A 1 92 ? 26.481 10.322 25.063 1.00 25.19 88 PHE A N 1
ATOM 716 C CA . PHE A 1 92 ? 27.696 10.907 24.501 1.00 22.05 88 PHE A CA 1
ATOM 717 C C . PHE A 1 92 ? 28.919 10.644 25.381 1.00 26.53 88 PHE A C 1
ATOM 718 O O . PHE A 1 92 ? 28.824 10.611 26.614 1.00 23.76 88 PHE A O 1
ATOM 726 N N . THR A 1 93 ? 30.082 10.501 24.729 1.00 19.32 89 THR A N 1
ATOM 727 C CA . THR A 1 93 ? 31.360 10.225 25.387 1.00 18.72 89 THR A CA 1
ATOM 728 C C . THR A 1 93 ? 32.478 11.019 24.721 1.00 20.34 89 THR A C 1
ATOM 729 O O . THR A 1 93 ? 32.576 11.054 23.493 1.00 22.26 89 THR A O 1
ATOM 733 N N . ASP A 1 94 ? 33.355 11.613 25.527 1.00 20.15 90 ASP A N 1
ATOM 734 C CA . ASP A 1 94 ? 34.521 12.294 24.979 1.00 24.02 90 ASP A CA 1
ATOM 735 C C . ASP A 1 94 ? 35.540 11.253 24.515 1.00 23.58 90 ASP A C 1
ATOM 736 O O . ASP A 1 94 ? 35.935 10.377 25.294 1.00 24.22 90 ASP A O 1
ATOM 741 N N . ASP A 1 95 ? 35.976 11.368 23.258 1.00 22.07 91 ASP A N 1
ATOM 742 C CA . ASP A 1 95 ? 36.813 10.380 22.569 1.00 23.29 91 ASP A CA 1
ATOM 743 C C . ASP A 1 95 ? 38.086 11.049 22.059 1.00 24.34 91 ASP A C 1
ATOM 744 O O . ASP A 1 95 ? 38.012 12.032 21.318 1.00 23.26 91 ASP A O 1
ATOM 749 N N . PHE A 1 96 ? 39.255 10.523 22.450 1.00 25.96 92 PHE A N 1
ATOM 750 C CA . PHE A 1 96 ? 40.529 11.187 22.153 1.00 22.07 92 PHE A CA 1
ATOM 751 C C . PHE A 1 96 ? 41.406 10.391 21.195 1.00 25.30 92 PHE A C 1
ATOM 752 O O . PHE A 1 96 ? 42.592 10.704 21.035 1.00 27.48 92 PHE A O 1
ATOM 760 N N . SER A 1 97 ? 40.838 9.397 20.526 1.00 26.57 93 SER A N 1
ATOM 761 C CA . SER A 1 97 ? 41.596 8.557 19.611 1.00 28.36 93 SER A CA 1
ATOM 762 C C . SER A 1 97 ? 42.014 9.321 18.351 1.00 31.30 93 SER A C 1
ATOM 763 O O . SER A 1 97 ? 41.451 10.361 17.992 1.00 23.74 93 SER A O 1
ATOM 766 N N . TYR A 1 98 ? 43.036 8.786 17.677 1.00 30.04 94 TYR A N 1
ATOM 767 C CA . TYR A 1 98 ? 43.503 9.329 16.399 1.00 28.13 94 TYR A CA 1
ATOM 768 C C . TYR A 1 98 ? 44.022 10.758 16.523 1.00 30.23 94 TYR A C 1
ATOM 769 O O . TYR A 1 98 ? 43.947 11.535 15.568 1.00 29.75 94 TYR A O 1
ATOM 778 N N . GLY A 1 99 ? 44.543 11.127 17.690 1.00 29.46 95 GLY A N 1
ATOM 779 C CA . GLY A 1 99 ? 45.096 12.463 17.856 1.00 34.93 95 GLY A CA 1
ATOM 780 C C . GLY A 1 99 ? 44.082 13.577 17.736 1.00 38.37 95 GLY A C 1
ATOM 781 O O . GLY A 1 99 ? 44.448 14.707 17.391 1.00 35.84 95 GLY A O 1
ATOM 782 N N . MET A 1 100 ? 42.809 13.288 18.018 1.00 29.29 96 MET A N 1
ATOM 783 C CA . MET A 1 100 ? 41.707 14.234 17.887 1.00 28.66 96 MET A CA 1
ATOM 784 C C . MET A 1 100 ? 40.882 14.225 19.158 1.00 24.37 96 MET A C 1
ATOM 785 O O . MET A 1 100 ? 40.944 13.279 19.941 1.00 31.00 96 MET A O 1
ATOM 790 N N . HIS A 1 101 ? 40.049 15.249 19.318 1.00 26.03 97 HIS A N 1
ATOM 791 C CA . HIS A 1 101 ? 38.899 15.158 20.211 1.00 28.36 97 HIS A CA 1
ATOM 792 C C . HIS A 1 101 ? 37.633 15.057 19.370 1.00 26.32 97 HIS A C 1
ATOM 793 O O . HIS A 1 101 ? 37.394 15.900 18.503 1.00 25.24 97 HIS A O 1
ATOM 800 N N . ARG A 1 102 ? 36.840 14.024 19.631 1.00 25.14 98 ARG A N 1
ATOM 801 C CA . ARG A 1 102 ? 35.528 13.841 19.027 1.00 19.87 98 ARG A CA 1
ATOM 802 C C . ARG A 1 102 ? 34.540 13.526 20.140 1.00 23.90 98 ARG A C 1
ATOM 803 O O . ARG A 1 102 ? 34.925 13.194 21.259 1.00 23.58 98 ARG A O 1
ATOM 811 N N . VAL A 1 103 ? 33.249 13.621 19.828 1.00 21.05 99 VAL A N 1
ATOM 812 C CA . VAL A 1 103 ? 32.190 13.199 20.737 1.00 20.99 99 VAL A CA 1
ATOM 813 C C . VAL A 1 103 ? 31.582 11.928 20.159 1.00 22.71 99 VAL A C 1
ATOM 814 O O . VAL A 1 103 ? 30.947 11.957 19.099 1.00 21.08 99 VAL A O 1
ATOM 818 N N . GLU A 1 104 ? 31.779 10.811 20.843 1.00 20.08 100 GLU A N 1
ATOM 819 C CA . GLU A 1 104 ? 31.277 9.530 20.377 1.00 17.17 100 GLU A CA 1
ATOM 820 C C . GLU A 1 104 ? 29.828 9.336 20.820 1.00 19.53 100 GLU A C 1
ATOM 821 O O . GLU A 1 104 ? 29.422 9.801 21.888 1.00 21.14 100 GLU A O 1
ATOM 827 N N . THR A 1 105 ? 29.046 8.641 19.988 1.00 20.79 101 THR A N 1
ATOM 828 C CA . THR A 1 105 ? 27.623 8.428 20.236 1.00 19.33 101 THR A CA 1
ATOM 829 C C . THR A 1 105 ? 27.326 6.947 20.420 1.00 20.39 101 THR A C 1
ATOM 830 O O . THR A 1 105 ? 27.809 6.107 19.646 1.00 19.79 101 THR A O 1
ATOM 834 N N A SER A 1 106 ? 26.504 6.625 21.424 0.73 19.85 102 SER A N 1
ATOM 835 N N B SER A 1 106 ? 26.509 6.626 21.425 0.27 19.90 102 SER A N 1
ATOM 836 C CA A SER A 1 106 ? 26.146 5.243 21.709 0.73 19.62 102 SER A CA 1
ATOM 837 C CA B SER A 1 106 ? 26.133 5.248 21.699 0.27 19.69 102 SER A CA 1
ATOM 838 C C A SER A 1 106 ? 24.665 5.133 22.061 0.73 19.47 102 SER A C 1
ATOM 839 C C B SER A 1 106 ? 24.637 5.159 21.968 0.27 19.56 102 SER A C 1
ATOM 840 O O A SER A 1 106 ? 24.043 6.089 22.532 0.73 20.06 102 SER A O 1
ATOM 841 O O B SER A 1 106 ? 23.981 6.151 22.294 0.27 20.20 102 SER A O 1
ATOM 846 N N . CYS A 1 107 ? 24.109 3.946 21.822 1.00 18.38 103 CYS A N 1
ATOM 847 C CA . CYS A 1 107 ? 22.710 3.674 22.153 1.00 18.89 103 CYS A CA 1
ATOM 848 C C . CYS A 1 107 ? 22.484 3.793 23.656 1.00 19.50 103 CYS A C 1
ATOM 849 O O . CYS A 1 107 ? 23.170 3.146 24.453 1.00 20.21 103 CYS A O 1
ATOM 852 N N A SER A 1 108 ? 21.501 4.609 24.046 0.53 20.85 104 SER A N 1
ATOM 853 N N B SER A 1 108 ? 21.507 4.617 24.049 0.47 20.85 104 SER A N 1
ATOM 854 C CA A SER A 1 108 ? 21.251 4.820 25.469 0.53 23.82 104 SER A CA 1
ATOM 855 C CA B SER A 1 108 ? 21.244 4.823 25.470 0.47 23.81 104 SER A CA 1
ATOM 856 C C A SER A 1 108 ? 20.706 3.568 26.147 0.53 24.69 104 SER A C 1
ATOM 857 C C B SER A 1 108 ? 20.679 3.583 26.148 0.47 24.69 104 SER A C 1
ATOM 858 O O A SER A 1 108 ? 20.858 3.414 27.364 0.53 27.08 104 SER A O 1
ATOM 859 O O B SER A 1 108 ? 20.789 3.459 27.372 0.47 27.10 104 SER A O 1
ATOM 864 N N . GLN A 1 109 ? 20.088 2.662 25.386 1.00 19.09 105 GLN A N 1
ATOM 865 C CA . GLN A 1 109 ? 19.422 1.508 25.983 1.00 26.72 105 GLN A CA 1
ATOM 866 C C . GLN A 1 109 ? 20.384 0.352 26.244 1.00 26.31 105 GLN A C 1
ATOM 867 O O . GLN A 1 109 ? 20.341 -0.267 27.318 1.00 24.62 105 GLN A O 1
ATOM 873 N N . CYS A 1 110 ? 21.240 0.021 25.266 1.00 21.32 106 CYS A N 1
ATOM 874 C CA . CYS A 1 110 ? 22.130 -1.126 25.408 1.00 20.88 106 CYS A CA 1
ATOM 875 C C . CYS A 1 110 ? 23.618 -0.784 25.415 1.00 20.65 106 CYS A C 1
ATOM 876 O O . CYS A 1 110 ? 24.435 -1.694 25.635 1.00 23.96 106 CYS A O 1
ATOM 879 N N . GLY A 1 111 ? 24.002 0.476 25.160 1.00 21.82 107 GLY A N 1
ATOM 880 C CA . GLY A 1 111 ? 25.400 0.868 25.106 1.00 23.38 107 GLY A CA 1
ATOM 881 C C . GLY A 1 111 ? 26.126 0.633 23.789 1.00 22.84 107 GLY A C 1
ATOM 882 O O . GLY A 1 111 ? 27.336 0.892 23.719 1.00 21.18 107 GLY A O 1
ATOM 883 N N . ALA A 1 112 ? 25.449 0.139 22.752 1.00 21.34 108 ALA A N 1
ATOM 884 C CA . ALA A 1 112 ? 26.139 -0.148 21.495 1.00 19.17 108 ALA A CA 1
ATOM 885 C C . ALA A 1 112 ? 26.794 1.114 20.949 1.00 19.03 108 ALA A C 1
ATOM 886 O O . ALA A 1 112 ? 26.187 2.186 20.928 1.00 21.73 108 ALA A O 1
ATOM 888 N N . HIS A 1 113 ? 28.030 0.978 20.470 1.00 16.34 109 HIS A N 1
ATOM 889 C CA . HIS A 1 113 ? 28.683 2.089 19.787 1.00 18.62 109 HIS A CA 1
ATOM 890 C C . HIS A 1 113 ? 28.011 2.341 18.442 1.00 19.16 109 HIS A C 1
ATOM 891 O O . HIS A 1 113 ? 27.753 1.402 17.685 1.00 18.39 109 HIS A O 1
ATOM 898 N N . LEU A 1 114 ? 27.714 3.609 18.150 1.00 17.39 110 LEU A N 1
ATOM 899 C CA . LEU A 1 114 ? 27.055 3.987 16.899 1.00 17.51 110 LEU A CA 1
ATOM 900 C C . LEU A 1 114 ? 27.945 4.806 15.972 1.00 21.18 110 LEU A C 1
ATOM 901 O O . LEU A 1 114 ? 27.970 4.557 14.760 1.00 20.59 110 LEU A O 1
ATOM 906 N N . GLY A 1 115 ? 28.632 5.810 16.499 1.00 16.33 111 GLY A N 1
ATOM 907 C CA . GLY A 1 115 ? 29.392 6.726 15.659 1.00 18.33 111 GLY A CA 1
ATOM 908 C C . GLY A 1 115 ? 29.834 7.973 16.405 1.00 18.03 111 GLY A C 1
ATOM 909 O O . GLY A 1 115 ? 30.255 7.882 17.565 1.00 20.09 111 GLY A O 1
ATOM 910 N N . HIS A 1 116 ? 29.775 9.135 15.756 1.00 16.17 112 HIS A N 1
ATOM 911 C CA . HIS A 1 116 ? 30.170 10.396 16.380 1.00 17.91 112 HIS A CA 1
ATOM 912 C C . HIS A 1 116 ? 29.182 11.492 15.999 1.00 22.48 112 HIS A C 1
ATOM 913 O O . HIS A 1 116 ? 28.435 11.363 15.026 1.00 23.71 112 HIS A O 1
ATOM 920 N N . ILE A 1 117 ? 29.190 12.589 16.765 1.00 19.46 113 ILE A N 1
ATOM 921 C CA . ILE A 1 117 ? 28.383 13.769 16.449 1.00 19.26 113 ILE A CA 1
ATOM 922 C C . ILE A 1 117 ? 29.316 14.964 16.269 1.00 23.80 113 ILE A C 1
ATOM 923 O O . ILE A 1 117 ? 30.257 15.148 17.047 1.00 23.55 113 ILE A O 1
ATOM 928 N N . PHE A 1 118 ? 29.058 15.768 15.236 1.00 22.75 114 PHE A N 1
ATOM 929 C CA . PHE A 1 118 ? 29.846 16.950 14.905 1.00 28.21 114 PHE A CA 1
ATOM 930 C C . PHE A 1 118 ? 28.964 18.196 14.860 1.00 37.37 114 PHE A C 1
ATOM 931 O O . PHE A 1 118 ? 27.738 18.113 14.740 1.00 29.71 114 PHE A O 1
ATOM 939 N N . ASP A 1 119 ? 29.609 19.363 14.949 1.00 32.51 115 ASP A N 1
ATOM 940 C CA . ASP A 1 119 ? 28.930 20.654 14.897 1.00 33.06 115 ASP A CA 1
ATOM 941 C C . ASP A 1 119 ? 28.947 21.277 13.504 1.00 33.22 115 ASP A C 1
ATOM 942 O O . ASP A 1 119 ? 28.836 22.503 13.382 1.00 41.65 115 ASP A O 1
ATOM 947 N N . ASP A 1 120 ? 29.090 20.469 12.453 1.00 35.75 116 ASP A N 1
ATOM 948 C CA . ASP A 1 120 ? 29.186 20.960 11.082 1.00 37.92 116 ASP A CA 1
ATOM 949 C C . ASP A 1 120 ? 27.946 20.614 10.264 1.00 36.81 116 ASP A C 1
ATOM 950 O O . ASP A 1 120 ? 28.019 20.477 9.040 1.00 33.91 116 ASP A O 1
ATOM 955 N N . GLY A 1 121 ? 26.801 20.462 10.925 1.00 33.28 117 GLY A N 1
ATOM 956 C CA . GLY A 1 121 ? 25.612 19.989 10.261 1.00 33.45 117 GLY A CA 1
ATOM 957 C C . GLY A 1 121 ? 24.753 21.124 9.747 1.00 30.95 117 GLY A C 1
ATOM 958 O O . GLY A 1 121 ? 25.027 22.302 9.994 1.00 28.99 117 GLY A O 1
ATOM 959 N N . PRO A 1 122 ? 23.693 20.785 9.022 1.00 29.80 118 PRO A N 1
ATOM 960 C CA . PRO A 1 122 ? 22.792 21.808 8.485 1.00 29.28 118 PRO A CA 1
ATOM 961 C C . PRO A 1 122 ? 21.785 22.268 9.529 1.00 29.36 118 PRO A C 1
ATOM 962 O O . PRO A 1 122 ? 21.586 21.637 10.569 1.00 25.18 118 PRO A O 1
ATOM 966 N N . ARG A 1 123 ? 21.156 23.405 9.235 1.00 24.37 119 ARG A N 1
ATOM 967 C CA . ARG A 1 123 ? 19.945 23.756 9.954 1.00 25.08 119 ARG A CA 1
ATOM 968 C C . ARG A 1 123 ? 18.941 22.623 9.784 1.00 22.74 119 ARG A C 1
ATOM 969 O O . ARG A 1 123 ? 18.914 21.966 8.740 1.00 28.40 119 ARG A O 1
ATOM 977 N N . PRO A 1 124 ? 18.055 22.402 10.765 1.00 21.49 120 PRO A N 1
ATOM 978 C CA . PRO A 1 124 ? 17.735 23.217 11.942 1.00 21.27 120 PRO A CA 1
ATOM 979 C C . PRO A 1 124 ? 18.617 23.017 13.174 1.00 23.83 120 PRO A C 1
ATOM 980 O O . PRO A 1 124 ? 18.564 23.864 14.064 1.00 28.76 120 PRO A O 1
ATOM 984 N N . THR A 1 125 ? 19.395 21.935 13.250 1.00 24.68 121 THR A N 1
ATOM 985 C CA . THR A 1 125 ? 20.147 21.643 14.473 1.00 27.23 121 THR A CA 1
ATOM 986 C C . THR A 1 125 ? 21.588 22.133 14.452 1.00 26.00 121 THR A C 1
ATOM 987 O O . THR A 1 125 ? 22.168 22.353 15.521 1.00 27.43 121 THR A O 1
ATOM 991 N N . GLY A 1 126 ? 22.189 22.265 13.279 1.00 24.73 122 GLY A N 1
ATOM 992 C CA . GLY A 1 126 ? 23.615 22.447 13.174 1.00 27.23 122 GLY A CA 1
ATOM 993 C C . GLY A 1 126 ? 24.441 21.202 13.433 1.00 29.15 122 GLY A C 1
ATOM 994 O O . GLY A 1 126 ? 25.671 21.299 13.454 1.00 33.47 122 GLY A O 1
ATOM 995 N N . LYS A 1 127 ? 23.812 20.043 13.635 1.00 24.39 123 LYS A N 1
ATOM 996 C CA . LYS A 1 127 ? 24.505 18.817 14.026 1.00 21.64 123 LYS A CA 1
ATOM 997 C C . LYS A 1 127 ? 24.554 17.807 12.883 1.00 29.22 123 LYS A C 1
ATOM 998 O O . LYS A 1 127 ? 23.619 17.696 12.082 1.00 25.50 123 LYS A O 1
ATOM 1004 N N . ARG A 1 128 ? 25.662 17.063 12.810 1.00 22.40 124 ARG A N 1
ATOM 1005 C CA . ARG A 1 128 ? 25.780 15.913 11.918 1.00 18.76 124 ARG A CA 1
ATOM 1006 C C . ARG A 1 128 ? 26.040 14.696 12.788 1.00 23.15 124 ARG A C 1
ATOM 1007 O O . ARG A 1 128 ? 27.083 14.615 13.455 1.00 22.06 124 ARG A O 1
ATOM 1015 N N . TYR A 1 129 ? 25.093 13.764 12.791 1.00 20.79 125 TYR A N 1
ATOM 1016 C CA . TYR A 1 129 ? 25.319 12.466 13.398 1.00 22.12 125 TYR A CA 1
ATOM 1017 C C . TYR A 1 129 ? 25.926 11.585 12.312 1.00 21.42 125 TYR A C 1
ATOM 1018 O O . TYR A 1 129 ? 25.254 11.261 11.325 1.00 20.66 125 TYR A O 1
ATOM 1047 N N . ILE A 1 131 ? 27.039 8.096 11.466 1.00 18.05 127 ILE A N 1
ATOM 1048 C CA . ILE A 1 131 ? 26.622 6.833 12.074 1.00 16.66 127 ILE A CA 1
ATOM 1049 C C . ILE A 1 131 ? 27.022 5.648 11.195 1.00 21.13 127 ILE A C 1
ATOM 1050 O O . ILE A 1 131 ? 26.700 5.629 10.016 1.00 21.57 127 ILE A O 1
ATOM 1055 N N . ASN A 1 132 ? 27.720 4.660 11.758 1.00 17.32 128 ASN A N 1
ATOM 1056 C CA . ASN A 1 132 ? 28.058 3.460 10.994 1.00 18.48 128 ASN A CA 1
ATOM 1057 C C . ASN A 1 132 ? 26.798 2.737 10.515 1.00 18.87 128 ASN A C 1
ATOM 1058 O O . ASN A 1 132 ? 25.918 2.407 11.313 1.00 18.35 128 ASN A O 1
ATOM 1063 N N . SER A 1 133 ? 26.743 2.414 9.222 1.00 19.62 129 SER A N 1
ATOM 1064 C CA . SER A 1 133 ? 25.624 1.609 8.742 1.00 20.12 129 SER A CA 1
ATOM 1065 C C . SER A 1 133 ? 25.543 0.281 9.508 1.00 17.67 129 SER A C 1
ATOM 1066 O O . SER A 1 133 ? 24.447 -0.216 9.795 1.00 20.45 129 SER A O 1
ATOM 1069 N N . ALA A 1 134 ? 26.692 -0.274 9.902 1.00 18.43 130 ALA A N 1
ATOM 1070 C CA . ALA A 1 134 ? 26.704 -1.568 10.577 1.00 16.56 130 ALA A CA 1
ATOM 1071 C C . ALA A 1 134 ? 26.098 -1.508 11.972 1.00 20.34 130 ALA A C 1
ATOM 1072 O O . ALA A 1 134 ? 25.849 -2.569 12.561 1.00 27.46 130 ALA A O 1
ATOM 1074 N N . ALA A 1 135 ? 25.888 -0.312 12.528 1.00 16.45 131 ALA A N 1
ATOM 1075 C CA . ALA A 1 135 ? 25.231 -0.198 13.825 1.00 17.59 131 ALA A CA 1
ATOM 1076 C C . ALA A 1 135 ? 23.711 -0.116 13.729 1.00 17.55 131 ALA A C 1
ATOM 1077 O O . ALA A 1 135 ? 23.048 -0.060 14.774 1.00 18.59 131 ALA A O 1
ATOM 1079 N N . LEU A 1 136 ? 23.142 -0.134 12.522 1.00 17.82 132 LEU A N 1
ATOM 1080 C CA . LEU A 1 136 ? 21.727 0.160 12.313 1.00 18.40 132 LEU A CA 1
ATOM 1081 C C . LEU A 1 136 ? 20.981 -1.005 11.668 1.00 21.11 132 LEU A C 1
ATOM 1082 O O . LEU A 1 136 ? 21.546 -1.799 10.911 1.00 21.52 132 LEU A O 1
ATOM 1087 N N . SER A 1 137 ? 19.686 -1.073 11.952 1.00 19.72 133 SER A N 1
ATOM 1088 C CA . SER A 1 137 ? 18.742 -1.794 11.105 1.00 21.11 133 SER A CA 1
ATOM 1089 C C . SER A 1 137 ? 17.700 -0.794 10.619 1.00 22.72 133 SER A C 1
ATOM 1090 O O . SER A 1 137 ? 17.588 0.314 11.146 1.00 25.64 133 SER A O 1
ATOM 1093 N N . PHE A 1 138 ? 16.925 -1.182 9.606 1.00 23.60 134 PHE A N 1
ATOM 1094 C CA . PHE A 1 138 ? 15.967 -0.271 8.993 1.00 23.57 134 PHE A CA 1
ATOM 1095 C C . PHE A 1 138 ? 14.608 -0.945 8.866 1.00 26.50 134 PHE A C 1
ATOM 1096 O O . PHE A 1 138 ? 14.521 -2.084 8.395 1.00 27.64 134 PHE A O 1
ATOM 1104 N N . THR A 1 139 ? 13.557 -0.235 9.285 1.00 25.38 135 THR A N 1
ATOM 1105 C CA . THR A 1 139 ? 12.168 -0.694 9.174 1.00 30.08 135 THR A CA 1
ATOM 1106 C C . THR A 1 139 ? 11.418 0.190 8.187 1.00 27.17 135 THR A C 1
ATOM 1107 O O . THR A 1 139 ? 11.185 1.370 8.489 1.00 27.08 135 THR A O 1
ATOM 1111 N N . PRO A 1 140 ? 11.012 -0.325 7.026 1.00 30.11 136 PRO A N 1
ATOM 1112 C CA . PRO A 1 140 ? 10.307 0.520 6.053 1.00 37.77 136 PRO A CA 1
ATOM 1113 C C . PRO A 1 140 ? 9.001 1.066 6.610 1.00 33.57 136 PRO A C 1
ATOM 1114 O O . PRO A 1 140 ? 8.328 0.433 7.430 1.00 32.00 136 PRO A O 1
ATOM 1118 N N . ALA A 1 141 ? 8.652 2.267 6.154 1.00 34.28 137 ALA A N 1
ATOM 1119 C CA . ALA A 1 141 ? 7.372 2.887 6.499 1.00 41.38 137 ALA A CA 1
ATOM 1120 C C . ALA A 1 141 ? 6.224 2.129 5.837 1.00 44.62 137 ALA A C 1
ATOM 1121 O O . ALA A 1 141 ? 5.436 1.466 6.510 1.00 48.97 137 ALA A O 1
ATOM 1123 N N . GLU B 1 1 ? 30.845 22.580 -16.512 1.00 59.43 -3 GLU B N 1
ATOM 1124 C CA . GLU B 1 1 ? 31.186 21.950 -17.784 1.00 51.18 -3 GLU B CA 1
ATOM 1125 C C . GLU B 1 1 ? 32.677 21.651 -17.832 1.00 53.35 -3 GLU B C 1
ATOM 1126 O O . GLU B 1 1 ? 33.496 22.499 -17.466 1.00 47.24 -3 GLU B O 1
ATOM 1128 N N . PHE B 1 2 ? 33.031 20.447 -18.275 1.00 34.69 -2 PHE B N 1
ATOM 1129 C CA . PHE B 1 2 ? 34.434 20.095 -18.433 1.00 28.50 -2 PHE B CA 1
ATOM 1130 C C . PHE B 1 2 ? 34.523 18.856 -19.309 1.00 26.61 -2 PHE B C 1
ATOM 1131 O O . PHE B 1 2 ? 33.589 18.053 -19.348 1.00 31.71 -2 PHE B O 1
ATOM 1139 N N . GLN B 1 3 ? 35.638 18.726 -20.034 1.00 25.02 -1 GLN B N 1
ATOM 1140 C CA . GLN B 1 3 ? 35.965 17.456 -20.673 1.00 29.15 -1 GLN B CA 1
ATOM 1141 C C . GLN B 1 3 ? 36.473 16.479 -19.623 1.00 34.82 -1 GLN B C 1
ATOM 1142 O O . GLN B 1 3 ? 37.414 16.784 -18.883 1.00 29.61 -1 GLN B O 1
ATOM 1148 N N . SER B 1 4 ? 35.866 15.299 -19.571 1.00 25.10 0 SER B N 1
ATOM 1149 C CA . SER B 1 4 ? 36.156 14.346 -18.509 1.00 23.00 0 SER B CA 1
ATOM 1150 C C . SER B 1 4 ? 37.410 13.532 -18.822 1.00 27.38 0 SER B C 1
ATOM 1151 O O . SER B 1 4 ? 37.510 12.912 -19.890 1.00 27.85 0 SER B O 1
ATOM 1154 N N . GLY B 1 5 ? 38.358 13.515 -17.873 1.00 22.49 1 GLY B N 1
ATOM 1155 C CA . GLY B 1 5 ? 39.547 12.691 -17.984 1.00 19.28 1 GLY B CA 1
ATOM 1156 C C . GLY B 1 5 ? 40.818 13.358 -17.472 1.00 21.77 1 GLY B C 1
ATOM 1157 O O . GLY B 1 5 ? 40.991 14.569 -17.628 1.00 25.41 1 GLY B O 1
ATOM 1158 N N . SER B 1 6 ? 41.713 12.583 -16.859 1.00 23.50 2 SER B N 1
ATOM 1159 C CA . SER B 1 6 ? 43.022 13.102 -16.481 1.00 22.53 2 SER B CA 1
ATOM 1160 C C . SER B 1 6 ? 43.892 13.294 -17.727 1.00 27.39 2 SER B C 1
ATOM 1161 O O . SER B 1 6 ? 43.575 12.806 -18.821 1.00 24.02 2 SER B O 1
ATOM 1164 N N . CYS B 1 7 ? 45.020 14.000 -17.560 1.00 23.99 3 CYS B N 1
ATOM 1165 C CA . CYS B 1 7 ? 45.942 14.116 -18.689 1.00 25.51 3 CYS B CA 1
ATOM 1166 C C . CYS B 1 7 ? 46.512 12.760 -19.086 1.00 26.52 3 CYS B C 1
ATOM 1167 O O . CYS B 1 7 ? 46.956 12.590 -20.231 1.00 26.65 3 CYS B O 1
ATOM 1170 N N . ARG B 1 8 ? 46.493 11.779 -18.174 1.00 21.49 4 ARG B N 1
ATOM 1171 C CA . ARG B 1 8 ? 46.837 10.418 -18.566 1.00 26.55 4 ARG B CA 1
ATOM 1172 C C . ARG B 1 8 ? 45.771 9.833 -19.480 1.00 29.19 4 ARG B C 1
ATOM 1173 O O . ARG B 1 8 ? 46.100 9.165 -20.469 1.00 30.40 4 ARG B O 1
ATOM 1181 N N . ASP B 1 9 ? 44.493 10.073 -19.160 1.00 27.03 5 ASP B N 1
ATOM 1182 C CA . ASP B 1 9 ? 43.398 9.639 -20.031 1.00 27.23 5 ASP B CA 1
ATOM 1183 C C . ASP B 1 9 ? 43.485 10.312 -21.392 1.00 30.15 5 ASP B C 1
ATOM 1184 O O . ASP B 1 9 ? 43.291 9.663 -22.428 1.00 31.43 5 ASP B O 1
ATOM 1189 N N . LYS B 1 10 ? 43.767 11.616 -21.404 1.00 26.04 6 LYS B N 1
ATOM 1190 C CA . LYS B 1 10 ? 43.899 12.428 -22.612 1.00 27.32 6 LYS B CA 1
ATOM 1191 C C . LYS B 1 10 ? 45.247 12.252 -23.303 1.00 32.47 6 LYS B C 1
ATOM 1192 O O . LYS B 1 10 ? 45.439 12.791 -24.398 1.00 36.92 6 LYS B O 1
ATOM 1198 N N . LYS B 1 11 ? 46.178 11.514 -22.697 1.00 27.28 7 LYS B N 1
ATOM 1199 C CA . LYS B 1 11 ? 47.490 11.247 -23.288 1.00 31.04 7 LYS B CA 1
ATOM 1200 C C . LYS B 1 11 ? 48.258 12.529 -23.588 1.00 35.76 7 LYS B C 1
ATOM 1201 O O . LYS B 1 11 ? 48.873 12.665 -24.651 1.00 33.99 7 LYS B O 1
ATOM 1207 N N . ASN B 1 12 ? 48.248 13.479 -22.649 1.00 30.84 8 ASN B N 1
ATOM 1208 C CA . ASN B 1 12 ? 48.896 14.750 -22.942 1.00 29.54 8 ASN B CA 1
ATOM 1209 C C . ASN B 1 12 ? 49.490 15.398 -21.688 1.00 27.25 8 ASN B C 1
ATOM 1210 O O . ASN B 1 12 ? 49.575 16.622 -21.595 1.00 27.35 8 ASN B O 1
ATOM 1215 N N . CYS B 1 13 ? 49.950 14.594 -20.733 1.00 27.51 9 CYS B N 1
ATOM 1216 C CA . CYS B 1 13 ? 50.600 15.188 -19.564 1.00 25.80 9 CYS B CA 1
ATOM 1217 C C . CYS B 1 13 ? 51.902 15.885 -19.955 1.00 22.18 9 CYS B C 1
ATOM 1218 O O . CYS B 1 13 ? 52.681 15.378 -20.763 1.00 25.54 9 CYS B O 1
ATOM 1221 N N . LYS B 1 14 ? 52.158 17.038 -19.347 1.00 22.85 10 LYS B N 1
ATOM 1222 C CA . LYS B 1 14 ? 53.405 17.745 -19.631 1.00 23.21 10 LYS B CA 1
ATOM 1223 C C . LYS B 1 14 ? 54.597 17.110 -18.925 1.00 27.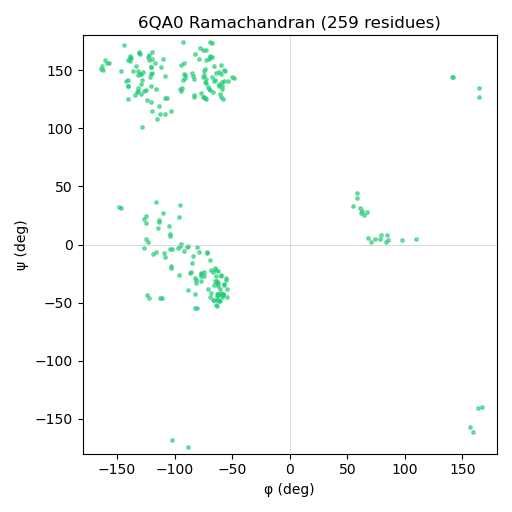65 10 LYS B C 1
ATOM 1224 O O . LYS B 1 14 ? 55.719 17.159 -19.444 1.00 27.86 10 LYS B O 1
ATOM 1230 N N . VAL B 1 15 ? 54.378 16.517 -17.753 1.00 22.00 11 VAL B N 1
ATOM 1231 C CA . VAL B 1 15 ? 55.436 15.941 -16.930 1.00 24.99 11 VAL B CA 1
ATOM 1232 C C . VAL B 1 15 ? 55.221 14.438 -16.815 1.00 25.79 11 VAL B C 1
ATOM 1233 O O . VAL B 1 15 ? 54.105 13.987 -16.538 1.00 26.62 11 VAL B O 1
ATOM 1237 N N . VAL B 1 16 ? 56.295 13.657 -17.000 1.00 26.13 12 VAL B N 1
ATOM 1238 C CA A VAL B 1 16 ? 56.242 12.210 -16.851 0.53 26.68 12 VAL B CA 1
ATOM 1239 C CA B VAL B 1 16 ? 56.251 12.207 -16.867 0.47 26.69 12 VAL B CA 1
ATOM 1240 C C . VAL B 1 16 ? 57.462 11.740 -16.067 1.00 26.18 12 VAL B C 1
ATOM 1241 O O . VAL B 1 16 ? 58.500 12.406 -16.019 1.00 27.64 12 VAL B O 1
ATOM 1248 N N . PHE B 1 17 ? 57.322 10.573 -15.443 1.00 25.48 13 PHE B N 1
ATOM 1249 C CA . PHE B 1 17 ? 58.396 9.967 -14.668 1.00 26.14 13 PHE B CA 1
ATOM 1250 C C . PHE B 1 17 ? 58.481 8.483 -14.982 1.00 28.96 13 PHE B C 1
ATOM 1251 O O . PHE B 1 17 ? 57.475 7.832 -15.271 1.00 28.49 13 PHE B O 1
ATOM 1259 N N . SER B 1 18 ? 59.690 7.942 -14.895 1.00 25.80 14 SER B N 1
ATOM 1260 C CA . SER B 1 18 ? 59.835 6.505 -15.059 1.00 32.02 14 SER B CA 1
ATOM 1261 C C . SER B 1 18 ? 59.317 5.787 -13.817 1.00 34.67 14 SER B C 1
ATOM 1262 O O . SER B 1 18 ? 59.365 6.320 -12.704 1.00 26.45 14 SER B O 1
ATOM 1265 N N . GLN B 1 19 ? 58.835 4.553 -14.017 1.00 34.18 15 GLN B N 1
ATOM 1266 C CA . GLN B 1 19 ? 58.330 3.751 -12.903 1.00 35.32 15 GLN B CA 1
ATOM 1267 C C . GLN B 1 19 ? 59.421 3.451 -11.889 1.00 43.57 15 GLN B C 1
ATOM 1268 O O . GLN B 1 19 ? 59.158 3.390 -10.681 1.00 36.10 15 GLN B O 1
ATOM 1274 N N . GLN B 1 20 ? 60.649 3.237 -12.361 1.00 35.87 16 GLN B N 1
ATOM 1275 C CA . GLN B 1 20 ? 61.753 3.035 -11.437 1.00 39.59 16 GLN B CA 1
ATOM 1276 C C . GLN B 1 20 ? 61.907 4.234 -10.510 1.00 44.00 16 GLN B C 1
ATOM 1277 O O . GLN B 1 20 ? 62.052 4.070 -9.293 1.00 39.57 16 GLN B O 1
ATOM 1283 N N . GLU B 1 21 ? 61.853 5.452 -11.056 1.00 32.60 17 GLU B N 1
ATOM 1284 C CA . GLU B 1 21 ? 61.940 6.618 -10.188 1.00 37.37 17 GLU B CA 1
ATOM 1285 C C . GLU B 1 21 ? 60.758 6.674 -9.230 1.00 35.46 17 GLU B C 1
ATOM 1286 O O . GLU B 1 21 ? 60.933 6.887 -8.025 1.00 33.50 17 GLU B O 1
ATOM 1292 N N . LEU B 1 22 ? 59.540 6.498 -9.750 1.00 26.61 18 LEU B N 1
ATOM 1293 C CA . LEU B 1 22 ? 58.354 6.605 -8.900 1.00 29.35 18 LEU B CA 1
ATOM 1294 C C . LEU B 1 22 ? 58.397 5.622 -7.737 1.00 30.60 18 LEU B C 1
ATOM 1295 O O . LEU B 1 22 ? 58.043 5.976 -6.606 1.00 31.15 18 LEU B O 1
ATOM 1300 N N . ARG B 1 23 ? 58.794 4.373 -8.002 1.00 30.07 19 ARG B N 1
ATOM 1301 C CA . ARG B 1 23 ? 58.753 3.338 -6.972 1.00 37.78 19 ARG B CA 1
ATOM 1302 C C . ARG B 1 23 ? 59.728 3.615 -5.845 1.00 40.26 19 ARG B C 1
ATOM 1303 O O . ARG B 1 23 ? 59.439 3.284 -4.689 1.00 41.37 19 ARG B O 1
ATOM 1311 N N . LYS B 1 24 ? 60.886 4.201 -6.151 1.00 37.52 20 LYS B N 1
ATOM 1312 C CA . LYS B 1 24 ? 61.867 4.444 -5.104 1.00 41.92 20 LYS B CA 1
ATOM 1313 C C . LYS B 1 24 ? 61.639 5.765 -4.390 1.00 42.09 20 LYS B C 1
ATOM 1314 O O . LYS B 1 24 ? 62.047 5.903 -3.234 1.00 46.34 20 LYS B O 1
ATOM 1320 N N . ARG B 1 25 ? 60.987 6.727 -5.038 1.00 30.38 21 ARG B N 1
ATOM 1321 C CA . ARG B 1 25 ? 60.746 8.015 -4.413 1.00 33.93 21 ARG B CA 1
ATOM 1322 C C . ARG B 1 25 ? 59.449 8.057 -3.606 1.00 30.09 21 ARG B C 1
ATOM 1323 O O . ARG B 1 25 ? 59.413 8.688 -2.543 1.00 36.30 21 ARG B O 1
ATOM 1331 N N . LEU B 1 26 ? 58.377 7.431 -4.086 1.00 23.63 22 LEU B N 1
ATOM 1332 C CA . LEU B 1 26 ? 57.105 7.416 -3.379 1.00 23.68 22 LEU B CA 1
ATOM 1333 C C . LEU B 1 26 ? 57.034 6.207 -2.457 1.00 21.39 22 LEU B C 1
ATOM 1334 O O . LEU B 1 26 ? 57.562 5.140 -2.784 1.00 24.02 22 LEU B O 1
ATOM 1339 N N . THR B 1 27 ? 56.377 6.375 -1.302 1.00 21.77 23 THR B N 1
ATOM 1340 C CA . THR B 1 27 ? 56.064 5.221 -0.477 1.00 22.20 23 THR B CA 1
ATOM 1341 C C . THR B 1 27 ? 55.011 4.387 -1.193 1.00 21.14 23 THR B C 1
ATOM 1342 O O . THR B 1 27 ? 54.329 4.880 -2.094 1.00 20.22 23 THR B O 1
ATOM 1346 N N . PRO B 1 28 ? 54.847 3.127 -0.806 1.00 22.57 24 PRO B N 1
ATOM 1347 C CA . PRO B 1 28 ? 53.788 2.326 -1.432 1.00 19.74 24 PRO B CA 1
ATOM 1348 C C . PRO B 1 28 ? 52.413 2.942 -1.297 1.00 21.32 24 PRO B C 1
ATOM 1349 O O . PRO B 1 28 ? 51.610 2.822 -2.233 1.00 21.22 24 PRO B O 1
ATOM 1353 N N . LEU B 1 29 ? 52.108 3.611 -0.176 1.00 19.46 25 LEU B N 1
ATOM 1354 C CA . LEU B 1 29 ? 50.800 4.246 -0.064 1.00 22.19 25 LEU B CA 1
ATOM 1355 C C . LEU B 1 29 ? 50.685 5.431 -1.019 1.00 18.50 25 LEU B C 1
ATOM 1356 O O . LEU B 1 29 ? 49.660 5.598 -1.691 1.00 17.61 25 LEU B O 1
ATOM 1361 N N . GLN B 1 30 ? 51.721 6.274 -1.075 1.00 17.83 26 GLN B N 1
ATOM 1362 C CA . GLN B 1 30 ? 51.699 7.408 -1.999 1.00 17.05 26 GLN B CA 1
ATOM 1363 C C . GLN B 1 30 ? 51.537 6.931 -3.440 1.00 17.15 26 GLN B C 1
ATOM 1364 O O . GLN B 1 30 ? 50.771 7.514 -4.214 1.00 17.81 26 GLN B O 1
ATOM 1370 N N . TYR B 1 31 ? 52.252 5.870 -3.807 1.00 20.92 27 TYR B N 1
ATOM 1371 C CA . TYR B 1 31 ? 52.132 5.302 -5.146 1.00 18.06 27 TYR B CA 1
ATOM 1372 C C . TYR B 1 31 ? 50.713 4.797 -5.412 1.00 19.51 27 TYR B C 1
ATOM 1373 O O . TYR B 1 31 ? 50.112 5.117 -6.444 1.00 18.57 27 TYR B O 1
ATOM 1382 N N . HIS B 1 32 ? 50.146 4.024 -4.477 1.00 18.41 28 HIS B N 1
ATOM 1383 C CA . HIS B 1 32 ? 48.822 3.446 -4.698 1.00 20.36 28 HIS B CA 1
ATOM 1384 C C . HIS B 1 32 ? 47.753 4.532 -4.844 1.00 21.98 28 HIS B C 1
ATOM 1385 O O . HIS B 1 32 ? 46.884 4.454 -5.718 1.00 19.12 28 HIS B O 1
ATOM 1392 N N . VAL B 1 33 ? 47.814 5.568 -4.008 1.00 18.93 29 VAL B N 1
ATOM 1393 C CA . VAL B 1 33 ? 46.843 6.654 -4.095 1.00 16.93 29 VAL B CA 1
ATOM 1394 C C . VAL B 1 33 ? 46.958 7.379 -5.437 1.00 18.96 29 VAL B C 1
ATOM 1395 O O . VAL B 1 33 ? 45.969 7.530 -6.173 1.00 18.92 29 VAL B O 1
ATOM 1399 N N . THR B 1 34 ? 48.168 7.822 -5.788 1.00 17.17 30 THR B N 1
ATOM 1400 C CA . THR B 1 34 ? 48.320 8.740 -6.922 1.00 17.12 30 THR B CA 1
ATOM 1401 C C . THR B 1 34 ? 48.333 8.005 -8.261 1.00 18.44 30 THR B C 1
ATOM 1402 O O . THR B 1 34 ? 47.907 8.568 -9.279 1.00 19.23 30 THR B O 1
ATOM 1406 N N . GLN B 1 35 ? 48.793 6.758 -8.283 1.00 17.83 31 GLN B N 1
ATOM 1407 C CA . GLN B 1 35 ? 48.967 6.025 -9.533 1.00 21.72 31 GLN B CA 1
ATOM 1408 C C . GLN B 1 35 ? 47.878 4.988 -9.791 1.00 26.50 31 GLN B C 1
ATOM 1409 O O . GLN B 1 35 ? 47.721 4.555 -10.944 1.00 24.44 31 GLN B O 1
ATOM 1415 N N . GLU B 1 36 ? 47.153 4.545 -8.749 1.00 19.76 32 GLU B N 1
ATOM 1416 C CA . GLU B 1 36 ? 46.134 3.507 -8.901 1.00 22.47 32 GLU B CA 1
ATOM 1417 C C . GLU B 1 36 ? 44.768 3.953 -8.373 1.00 23.24 32 GLU B C 1
ATOM 1418 O O . GLU B 1 36 ? 43.948 3.108 -8.007 1.00 24.55 32 GLU B O 1
ATOM 1424 N N . LYS B 1 37 ? 44.512 5.267 -8.320 1.00 20.43 33 LYS B N 1
ATOM 1425 C CA . LYS B 1 37 ? 43.236 5.836 -7.879 1.00 24.37 33 LYS B CA 1
ATOM 1426 C C . LYS B 1 37 ? 42.830 5.351 -6.489 1.00 24.29 33 LYS B C 1
ATOM 1427 O O . LYS B 1 37 ? 41.645 5.219 -6.190 1.00 27.14 33 LYS B O 1
ATOM 1433 N N . GLY B 1 38 ? 43.805 5.112 -5.607 1.00 22.36 34 GLY B N 1
ATOM 1434 C CA . GLY B 1 38 ? 43.494 4.672 -4.260 1.00 22.64 34 GLY B CA 1
ATOM 1435 C C . GLY B 1 38 ? 43.025 5.803 -3.353 1.00 24.77 34 GLY B C 1
ATOM 1436 O O . GLY B 1 38 ? 43.111 6.987 -3.679 1.00 24.13 34 GLY B O 1
ATOM 1437 N N . THR B 1 39 ? 42.517 5.419 -2.179 1.00 23.23 35 THR B N 1
ATOM 1438 C CA . THR B 1 39 ? 42.050 6.359 -1.159 1.00 23.91 35 THR B CA 1
ATOM 1439 C C . THR B 1 39 ? 42.698 5.988 0.172 1.00 23.46 35 THR B C 1
ATOM 1440 O O . THR B 1 39 ? 42.655 4.822 0.569 1.00 25.08 35 THR B O 1
ATOM 1444 N N A GLU B 1 40 ? 43.309 6.969 0.841 0.54 19.82 36 GLU B N 1
ATOM 1445 N N B GLU B 1 40 ? 43.293 6.968 0.839 0.46 19.84 36 GLU B N 1
ATOM 1446 C CA A GLU B 1 40 ? 43.898 6.744 2.159 0.54 21.86 36 GLU B CA 1
ATOM 1447 C CA B GLU B 1 40 ? 43.876 6.766 2.159 0.46 21.89 36 GLU B CA 1
ATOM 1448 C C A GLU B 1 40 ? 42.796 6.486 3.187 0.54 20.15 36 GLU B C 1
ATOM 1449 C C B GLU B 1 40 ? 42.777 6.467 3.179 0.46 20.15 36 GLU B C 1
ATOM 1450 O O A GLU B 1 40 ? 41.669 6.962 3.051 0.54 21.71 36 GLU B O 1
ATOM 1451 O O B GLU B 1 40 ? 41.636 6.909 3.037 0.46 21.72 36 GLU B O 1
ATOM 1462 N N . SER B 1 41 ? 43.127 5.700 4.211 1.00 20.61 37 SER B N 1
ATOM 1463 C CA . SER B 1 41 ? 42.173 5.439 5.286 1.00 23.62 37 SER B CA 1
ATOM 1464 C C . SER B 1 41 ? 41.788 6.741 5.983 1.00 24.18 37 SER B C 1
ATOM 1465 O O . SER B 1 41 ? 42.635 7.604 6.231 1.00 22.37 37 SER B O 1
ATOM 1468 N N . ALA B 1 42 ? 40.505 6.860 6.335 1.00 21.47 38 ALA B N 1
ATOM 1469 C CA . ALA B 1 42 ? 40.021 8.027 7.062 1.00 23.71 38 ALA B CA 1
ATOM 1470 C C . ALA B 1 42 ? 40.780 8.222 8.365 1.00 21.86 38 ALA B C 1
ATOM 1471 O O . ALA B 1 42 ? 41.092 7.260 9.075 1.00 22.71 38 ALA B O 1
ATOM 1473 N N . PHE B 1 43 ? 41.071 9.483 8.681 1.00 21.61 39 PHE B N 1
ATOM 1474 C CA . PHE B 1 43 ? 41.675 9.933 9.927 1.00 23.96 39 PHE B CA 1
ATOM 1475 C C . PHE B 1 43 ? 43.145 9.536 10.083 1.00 27.16 39 PHE B C 1
ATOM 1476 O O . PHE B 1 43 ? 43.740 9.846 11.119 1.00 28.84 39 PHE B O 1
ATOM 1484 N N . GLU B 1 44 ? 43.758 8.886 9.096 1.00 23.50 40 GLU B N 1
ATOM 1485 C CA . GLU B 1 44 ? 45.150 8.464 9.212 1.00 24.17 40 GLU B CA 1
ATOM 1486 C C . GLU B 1 44 ? 46.109 9.368 8.447 1.00 26.46 40 GLU B C 1
ATOM 1487 O O . GLU B 1 44 ? 47.319 9.175 8.537 1.00 27.17 40 GLU B O 1
ATOM 1493 N N . GLY B 1 45 ? 45.606 10.357 7.715 1.00 23.25 41 GLY B N 1
ATOM 1494 C CA . GLY B 1 45 ? 46.475 11.149 6.858 1.00 21.83 41 GLY B CA 1
ATOM 1495 C C . GLY B 1 45 ? 47.303 12.137 7.665 1.00 26.84 41 GLY B C 1
ATOM 1496 O O . GLY B 1 45 ? 46.844 12.707 8.655 1.00 24.40 41 GLY B O 1
ATOM 1497 N N . GLU B 1 46 ? 48.545 12.348 7.214 1.00 22.74 42 GLU B N 1
ATOM 1498 C CA . GLU B 1 46 ? 49.458 13.234 7.932 1.00 25.03 42 GLU B CA 1
ATOM 1499 C C . GLU B 1 46 ? 48.976 14.689 7.976 1.00 26.15 42 GLU B C 1
ATOM 1500 O O . GLU B 1 46 ? 49.275 15.404 8.939 1.00 26.74 42 GLU B O 1
ATOM 1506 N N . TYR B 1 47 ? 48.256 15.159 6.955 1.00 19.21 43 TYR B N 1
ATOM 1507 C CA . TYR B 1 47 ? 47.896 16.570 6.852 1.00 24.94 43 TYR B CA 1
ATOM 1508 C C . TYR B 1 47 ? 46.441 16.858 7.203 1.00 25.23 43 TYR B C 1
ATOM 1509 O O . TYR B 1 47 ? 45.977 17.987 6.999 1.00 25.83 43 TYR B O 1
ATOM 1518 N N . THR B 1 48 ? 45.710 15.876 7.738 1.00 22.43 44 THR B N 1
ATOM 1519 C CA . THR B 1 48 ? 44.287 16.082 7.979 1.00 23.71 44 THR B CA 1
ATOM 1520 C C . THR B 1 48 ? 44.043 17.238 8.946 1.00 30.05 44 THR B C 1
ATOM 1521 O O . THR B 1 48 ? 43.145 18.056 8.720 1.00 27.42 44 THR B O 1
ATOM 1525 N N . HIS B 1 49 ? 44.849 17.338 10.009 1.00 28.83 45 HIS B N 1
ATOM 1526 C CA . HIS B 1 49 ? 44.697 18.374 11.027 1.00 32.54 45 HIS B CA 1
ATOM 1527 C C . HIS B 1 49 ? 45.867 19.357 11.042 1.00 36.76 45 HIS B C 1
ATOM 1528 O O . HIS B 1 49 ? 46.076 20.062 12.030 1.00 43.77 45 HIS B O 1
ATOM 1535 N N . HIS B 1 50 ? 46.598 19.437 9.944 1.00 33.63 46 HIS B N 1
ATOM 1536 C CA . HIS B 1 50 ? 47.737 20.329 9.784 1.00 41.82 46 HIS B CA 1
ATOM 1537 C C . HIS B 1 50 ? 47.257 21.761 9.541 1.00 37.16 46 HIS B C 1
ATOM 1538 O O . HIS B 1 50 ? 46.410 21.997 8.672 1.00 34.00 46 HIS B O 1
ATOM 1545 N N . LYS B 1 51 ? 47.800 22.724 10.298 1.00 35.27 47 LYS B N 1
ATOM 1546 C CA . LYS B 1 51 ? 47.365 24.116 10.194 1.00 30.09 47 LYS B CA 1
ATOM 1547 C C . LYS B 1 51 ? 48.488 25.109 9.899 1.00 32.97 47 LYS B C 1
ATOM 1548 O O . LYS B 1 51 ? 48.224 26.315 9.865 1.00 34.47 47 LYS B O 1
ATOM 1550 N N . ASP B 1 52 ? 49.719 24.650 9.669 1.00 32.26 48 ASP B N 1
ATOM 1551 C CA . ASP B 1 52 ? 50.835 25.558 9.428 1.00 36.92 48 ASP B CA 1
ATOM 1552 C C . ASP B 1 52 ? 50.630 26.366 8.143 1.00 36.77 48 ASP B C 1
ATOM 1553 O O . ASP B 1 52 ? 50.053 25.871 7.165 1.00 29.18 48 ASP B O 1
ATOM 1558 N N . PRO B 1 53 ? 51.119 27.606 8.102 1.00 35.51 49 PRO B N 1
ATOM 1559 C CA . PRO B 1 53 ? 51.035 28.387 6.861 1.00 33.92 49 PRO B CA 1
ATOM 1560 C C . PRO B 1 53 ? 52.027 27.875 5.829 1.00 29.59 49 PRO B C 1
ATOM 1561 O O . PRO B 1 53 ? 53.164 27.523 6.153 1.00 28.34 49 PRO B O 1
ATOM 1565 N N . GLY B 1 54 ? 51.588 27.831 4.575 1.00 31.42 50 GLY B N 1
ATOM 1566 C CA . GLY B 1 54 ? 52.453 27.345 3.514 1.00 24.44 50 GLY B CA 1
ATOM 1567 C C . GLY B 1 54 ? 51.642 26.900 2.302 1.00 27.08 50 GLY B C 1
ATOM 1568 O O . GLY B 1 54 ? 50.484 27.281 2.137 1.00 27.14 50 GLY B O 1
ATOM 1569 N N . ILE B 1 55 ? 52.290 26.097 1.460 1.00 25.44 51 ILE B N 1
ATOM 1570 C CA . ILE B 1 55 ? 51.725 25.649 0.192 1.00 24.36 51 ILE B CA 1
ATOM 1571 C C . ILE B 1 55 ? 51.762 24.127 0.150 1.00 26.86 51 ILE B C 1
ATOM 1572 O O . ILE B 1 55 ? 52.797 23.521 0.442 1.00 25.30 51 ILE B O 1
ATOM 1577 N N . TYR B 1 56 ? 50.642 23.515 -0.235 1.00 23.33 52 TYR B N 1
ATOM 1578 C CA . TYR B 1 56 ? 50.581 22.084 -0.492 1.00 26.02 52 TYR B CA 1
ATOM 1579 C C . TYR B 1 56 ? 50.792 21.855 -1.983 1.00 20.04 52 TYR B C 1
ATOM 1580 O O . TYR B 1 56 ? 50.160 22.531 -2.804 1.00 21.78 52 TYR B O 1
ATOM 1589 N N . LYS B 1 57 ? 51.682 20.920 -2.322 1.00 17.29 53 LYS B N 1
ATOM 1590 C CA . LYS B 1 57 ? 52.074 20.626 -3.698 1.00 17.32 53 LYS B CA 1
ATOM 1591 C C . LYS B 1 57 ? 51.759 19.179 -4.059 1.00 19.33 53 LYS B C 1
ATOM 1592 O O . LYS B 1 57 ? 51.596 18.331 -3.180 1.00 21.57 53 LYS B O 1
ATOM 1598 N N . CYS B 1 58 ? 51.675 18.893 -5.367 1.00 19.83 54 CYS B N 1
ATOM 1599 C CA . CYS B 1 58 ? 51.568 17.499 -5.815 1.00 18.31 54 CYS B CA 1
ATOM 1600 C C . CYS B 1 58 ? 52.759 16.691 -5.310 1.00 23.66 54 CYS B C 1
ATOM 1601 O O . CYS B 1 58 ? 53.912 17.050 -5.556 1.00 20.34 54 CYS B O 1
ATOM 1604 N N . VAL B 1 59 ? 52.488 15.581 -4.610 1.00 19.04 55 VAL B N 1
ATOM 1605 C CA . VAL B 1 59 ? 53.587 14.766 -4.092 1.00 18.50 55 VAL B CA 1
ATOM 1606 C C . VAL B 1 59 ? 54.424 14.174 -5.220 1.00 20.46 55 VAL B C 1
ATOM 1607 O O . VAL B 1 59 ? 55.622 13.917 -5.036 1.00 21.13 55 VAL B O 1
ATOM 1611 N N . VAL B 1 60 ? 53.830 13.962 -6.394 1.00 17.83 56 VAL B N 1
ATOM 1612 C CA . VAL B 1 60 ? 54.562 13.329 -7.493 1.00 20.14 56 VAL B CA 1
ATOM 1613 C C . VAL B 1 60 ? 55.450 14.338 -8.219 1.00 20.65 56 VAL B C 1
ATOM 1614 O O . VAL B 1 60 ? 56.654 14.112 -8.377 1.00 23.53 56 VAL B O 1
ATOM 1618 N N . CYS B 1 61 ? 54.873 15.452 -8.699 1.00 18.00 57 CYS B N 1
ATOM 1619 C CA . CYS B 1 61 ? 55.627 16.375 -9.566 1.00 19.89 57 CYS B CA 1
ATOM 1620 C C . CYS B 1 61 ? 55.984 17.711 -8.918 1.00 21.92 57 CYS B C 1
ATOM 1621 O O . CYS B 1 61 ? 56.725 18.497 -9.531 1.00 22.30 57 CYS B O 1
ATOM 1624 N N . GLY B 1 62 ? 55.475 18.005 -7.721 1.00 23.40 58 GLY B N 1
ATOM 1625 C CA . GLY B 1 62 ? 55.819 19.251 -7.043 1.00 23.98 58 GLY B CA 1
ATOM 1626 C C . GLY B 1 62 ? 55.100 20.500 -7.513 1.00 22.23 58 GLY B C 1
ATOM 1627 O O . GLY B 1 62 ? 55.451 21.599 -7.066 1.00 22.92 58 GLY B O 1
ATOM 1628 N N . THR B 1 63 ? 54.095 20.383 -8.373 1.00 21.84 59 THR B N 1
ATOM 1629 C CA . THR B 1 63 ? 53.340 21.565 -8.785 1.00 20.17 59 THR B CA 1
ATOM 1630 C C . THR B 1 63 ? 52.489 22.067 -7.620 1.00 20.76 59 THR B C 1
ATOM 1631 O O . THR B 1 63 ? 51.832 21.263 -6.947 1.00 17.97 59 THR B O 1
ATOM 1635 N N . PRO B 1 64 ? 52.478 23.370 -7.342 1.00 21.86 60 PRO B N 1
ATOM 1636 C CA . PRO B 1 64 ? 51.605 23.899 -6.284 1.00 21.25 60 PRO B CA 1
ATOM 1637 C C . PRO B 1 64 ? 50.130 23.649 -6.575 1.00 21.73 60 PRO B C 1
ATOM 1638 O O . PRO B 1 64 ? 49.652 23.873 -7.693 1.00 22.81 60 PRO B O 1
ATOM 1642 N N . LEU B 1 65 ? 49.398 23.229 -5.535 1.00 20.03 61 LEU B N 1
ATOM 1643 C CA . LEU B 1 65 ? 47.983 22.883 -5.650 1.00 20.77 61 LEU B CA 1
ATOM 1644 C C . LEU B 1 65 ? 47.079 23.689 -4.724 1.00 19.95 61 LEU B C 1
ATOM 1645 O O . LEU B 1 65 ? 46.022 24.145 -5.163 1.00 20.72 61 LEU B O 1
ATOM 1650 N N . PHE B 1 66 ? 47.431 23.850 -3.447 1.00 20.24 62 PHE B N 1
ATOM 1651 C CA . PHE B 1 66 ? 46.526 24.485 -2.489 1.00 24.56 62 PHE B CA 1
ATOM 1652 C C . PHE B 1 66 ? 47.314 25.389 -1.551 1.00 23.83 62 PHE B C 1
ATOM 1653 O O . PHE B 1 66 ? 48.413 25.044 -1.123 1.00 24.29 62 PHE B O 1
ATOM 1661 N N . LYS B 1 67 ? 46.725 26.534 -1.209 1.00 27.39 63 LYS B N 1
ATOM 1662 C CA . LYS B 1 67 ? 47.262 27.405 -0.168 1.00 27.28 63 LYS B CA 1
ATOM 1663 C C . LYS B 1 67 ? 46.663 27.048 1.188 1.00 25.63 63 LYS B C 1
ATOM 1664 O O . LYS B 1 67 ? 45.473 26.740 1.290 1.00 26.90 63 LYS B O 1
ATOM 1670 N N . SER B 1 68 ? 47.490 27.143 2.239 1.00 26.90 64 SER B N 1
ATOM 1671 C CA . SER B 1 68 ? 47.017 26.928 3.602 1.00 26.66 64 SER B CA 1
ATOM 1672 C C . SER B 1 68 ? 45.839 27.830 3.957 1.00 31.31 64 SER B C 1
ATOM 1673 O O . SER B 1 68 ? 44.986 27.443 4.762 1.00 29.16 64 SER B O 1
ATOM 1676 N N . GLU B 1 69 ? 45.768 29.032 3.369 1.00 27.97 65 GLU B N 1
ATOM 1677 C CA . GLU B 1 69 ? 44.684 29.956 3.695 1.00 30.57 65 GLU B CA 1
ATOM 1678 C C . GLU B 1 69 ? 43.315 29.367 3.388 1.00 33.88 65 GLU B C 1
ATOM 1679 O O . GLU B 1 69 ? 42.320 29.768 4.002 1.00 33.23 65 GLU B O 1
ATOM 1685 N N . THR B 1 70 ? 43.235 28.437 2.435 1.00 31.38 66 THR B N 1
ATOM 1686 C CA . THR B 1 70 ? 41.960 27.863 2.019 1.00 31.66 66 THR B CA 1
ATOM 1687 C C . THR B 1 70 ? 41.634 26.548 2.724 1.00 25.36 66 THR B C 1
ATOM 1688 O O . THR B 1 70 ? 40.567 25.979 2.473 1.00 29.03 66 THR B O 1
ATOM 1692 N N . LYS B 1 71 ? 42.518 26.060 3.593 1.00 31.45 67 LYS B N 1
ATOM 1693 C CA . LYS B 1 71 ? 42.307 24.800 4.300 1.00 25.40 67 LYS B CA 1
ATOM 1694 C C . LYS B 1 71 ? 41.430 25.018 5.529 1.00 37.83 67 LYS B C 1
ATOM 1695 O O . LYS B 1 71 ? 41.535 26.039 6.215 1.00 37.55 67 LYS B O 1
ATOM 1701 N N . PHE B 1 72 ? 40.554 24.055 5.804 1.00 31.93 68 PHE B N 1
ATOM 1702 C CA . PHE B 1 72 ? 39.717 24.133 6.991 1.00 39.09 68 PHE B CA 1
ATOM 1703 C C . PHE B 1 72 ? 39.477 22.732 7.528 1.00 38.77 68 PHE B C 1
ATOM 1704 O O . PHE B 1 72 ? 39.447 21.763 6.769 1.00 32.98 68 PHE B O 1
ATOM 1712 N N . ASP B 1 73 ? 39.311 22.626 8.843 1.00 41.79 69 ASP B N 1
ATOM 1713 C CA . ASP B 1 73 ? 39.025 21.344 9.478 1.00 45.98 69 ASP B CA 1
ATOM 1714 C C . ASP B 1 73 ? 37.625 21.392 10.068 1.00 50.98 69 ASP B C 1
ATOM 1715 O O . ASP B 1 73 ? 37.340 22.228 10.931 1.00 54.43 69 ASP B O 1
ATOM 1720 N N . SER B 1 74 ? 36.753 20.507 9.597 1.00 40.79 70 SER B N 1
ATOM 1721 C CA . SER B 1 74 ? 35.402 20.436 10.126 1.00 50.66 70 SER B CA 1
ATOM 1722 C C . SER B 1 74 ? 35.050 19.059 10.664 1.00 50.55 70 SER B C 1
ATOM 1723 O O . SER B 1 74 ? 33.916 18.863 11.119 1.00 57.32 70 SER B O 1
ATOM 1726 N N . GLY B 1 75 ? 35.983 18.106 10.643 1.00 40.23 71 GLY B N 1
ATOM 1727 C CA . GLY B 1 75 ? 35.722 16.755 11.106 1.00 33.36 71 GLY B CA 1
ATOM 1728 C C . GLY B 1 75 ? 35.665 15.712 10.011 1.00 33.54 71 GLY B C 1
ATOM 1729 O O . GLY B 1 75 ? 35.354 14.552 10.299 1.00 35.07 71 GLY B O 1
ATOM 1730 N N . SER B 1 76 ? 35.942 16.084 8.765 1.00 32.39 72 SER B N 1
ATOM 1731 C CA . SER B 1 76 ? 36.078 15.100 7.703 1.00 30.66 72 SER B CA 1
ATOM 1732 C C . SER B 1 76 ? 37.292 14.209 7.954 1.00 25.58 72 SER B C 1
ATOM 1733 O O . SER B 1 76 ? 38.268 14.603 8.599 1.00 26.97 72 SER B O 1
ATOM 1736 N N . GLY B 1 77 ? 37.235 12.994 7.421 1.00 22.24 73 GLY B N 1
ATOM 1737 C CA . GLY B 1 77 ? 38.353 12.080 7.580 1.00 22.28 73 GLY B CA 1
ATOM 1738 C C . GLY B 1 77 ? 39.590 12.433 6.766 1.00 24.51 73 GLY B C 1
ATOM 1739 O O . GLY B 1 77 ? 40.618 11.770 6.934 1.00 22.00 73 GLY B O 1
ATOM 1740 N N . TRP B 1 78 ? 39.519 13.441 5.903 1.00 20.51 74 TRP B N 1
ATOM 1741 C CA . TRP B 1 78 ? 40.620 13.792 5.017 1.00 18.61 74 TRP B CA 1
ATOM 1742 C C . TRP B 1 78 ? 40.793 15.306 4.958 1.00 23.04 74 TRP B C 1
ATOM 1743 O O . TRP B 1 78 ? 39.861 16.052 5.273 1.00 21.84 74 TRP B O 1
ATOM 1754 N N . PRO B 1 79 ? 41.967 15.772 4.528 1.00 19.81 75 PRO B N 1
ATOM 1755 C CA . PRO B 1 79 ? 42.147 17.216 4.299 1.00 20.75 75 PRO B CA 1
ATOM 1756 C C . PRO B 1 79 ? 41.008 17.800 3.474 1.00 27.64 75 PRO B C 1
ATOM 1757 O O . PRO B 1 79 ? 40.500 17.160 2.547 1.00 22.82 75 PRO B O 1
ATOM 1761 N N . SER B 1 80 ? 40.621 19.040 3.806 1.00 22.00 76 SER B N 1
ATOM 1762 C CA . SER B 1 80 ? 39.534 19.756 3.139 1.00 21.17 76 SER B CA 1
ATOM 1763 C C . SER B 1 80 ? 39.988 21.164 2.775 1.00 26.58 76 SER B C 1
ATOM 1764 O O . SER B 1 80 ? 40.559 21.862 3.620 1.00 25.41 76 SER B O 1
ATOM 1767 N N . PHE B 1 81 ? 39.692 21.595 1.541 1.00 25.38 77 PHE B N 1
ATOM 1768 C CA . PHE B 1 81 ? 40.057 22.927 1.057 1.00 22.84 77 PHE B CA 1
ATOM 1769 C C . PHE B 1 81 ? 38.864 23.603 0.394 1.00 27.16 77 PHE B C 1
ATOM 1770 O O . PHE B 1 81 ? 38.015 22.943 -0.213 1.00 26.14 77 PHE B O 1
ATOM 1778 N N . HIS B 1 82 ? 38.828 24.941 0.488 1.00 26.16 78 HIS B N 1
ATOM 1779 C CA . HIS B 1 82 ? 37.774 25.742 -0.135 1.00 29.98 78 HIS B CA 1
ATOM 1780 C C . HIS B 1 82 ? 38.056 26.092 -1.592 1.00 27.45 78 HIS B C 1
ATOM 1781 O O . HIS B 1 82 ? 37.109 26.383 -2.337 1.00 29.65 78 HIS B O 1
ATOM 1788 N N . ASP B 1 83 ? 39.320 26.095 -2.014 1.00 22.22 79 ASP B N 1
ATOM 1789 C CA . ASP B 1 83 ? 39.681 26.609 -3.331 1.00 27.63 79 ASP B CA 1
ATOM 1790 C C . ASP B 1 83 ? 41.028 26.026 -3.742 1.00 26.22 79 ASP B C 1
ATOM 1791 O O . ASP B 1 83 ? 41.838 25.636 -2.895 1.00 29.37 79 ASP B O 1
ATOM 1796 N N . VAL B 1 84 ? 41.258 25.980 -5.044 1.00 25.82 80 VAL B N 1
ATOM 1797 C CA . VAL B 1 84 ? 42.536 25.564 -5.610 1.00 26.12 80 VAL B CA 1
ATOM 1798 C C . VAL B 1 84 ? 43.373 26.812 -5.873 1.00 28.45 80 VAL B C 1
ATOM 1799 O O . VAL B 1 84 ? 42.842 27.913 -6.052 1.00 28.77 80 VAL B O 1
ATOM 1803 N N . ILE B 1 85 ? 44.698 26.652 -5.877 1.00 25.12 81 ILE B N 1
ATOM 1804 C CA . ILE B 1 85 ? 45.573 27.820 -5.915 1.00 25.80 81 ILE B CA 1
ATOM 1805 C C . ILE B 1 85 ? 45.412 28.578 -7.229 1.00 30.60 81 ILE B C 1
ATOM 1806 O O . ILE B 1 85 ? 45.560 29.805 -7.267 1.00 34.05 81 ILE B O 1
ATOM 1811 N N . ASN B 1 86 ? 45.105 27.878 -8.317 1.00 30.50 82 ASN B N 1
ATOM 1812 C CA . ASN B 1 86 ? 44.729 28.553 -9.553 1.00 37.19 82 ASN B CA 1
ATOM 1813 C C . ASN B 1 86 ? 43.989 27.559 -10.439 1.00 30.63 82 ASN B C 1
ATOM 1814 O O . ASN B 1 86 ? 44.103 26.347 -10.271 1.00 30.23 82 ASN B O 1
ATOM 1819 N N . SER B 1 87 ? 43.213 28.095 -11.381 1.00 32.50 83 SER B N 1
ATOM 1820 C CA . SER B 1 87 ? 42.262 27.261 -12.111 1.00 39.08 83 SER B CA 1
ATOM 1821 C C . SER B 1 87 ? 42.945 26.202 -12.962 1.00 41.00 83 SER B C 1
ATOM 1822 O O . SER B 1 87 ? 42.308 25.203 -13.316 1.00 45.85 83 SER B O 1
ATOM 1825 N N . GLU B 1 88 ? 44.223 26.381 -13.278 1.00 32.09 84 GLU B N 1
ATOM 1826 C CA . GLU B 1 88 ? 44.915 25.454 -14.160 1.00 32.76 84 GLU B CA 1
ATOM 1827 C C . GLU B 1 88 ? 45.468 24.226 -13.444 1.00 28.85 84 GLU B C 1
ATOM 1828 O O . GLU B 1 88 ? 45.902 23.286 -14.116 1.00 30.95 84 GLU B O 1
ATOM 1834 N N . ALA B 1 89 ? 45.458 24.200 -12.110 1.00 27.14 85 ALA B N 1
ATOM 1835 C CA . ALA B 1 89 ? 46.260 23.206 -11.397 1.00 30.11 85 ALA B CA 1
ATOM 1836 C C . ALA B 1 89 ? 45.623 21.819 -11.407 1.00 23.18 85 ALA B C 1
ATOM 1837 O O . ALA B 1 89 ? 46.334 20.814 -11.270 1.00 21.88 85 ALA B O 1
ATOM 1839 N N . ILE B 1 90 ? 44.304 21.736 -11.574 1.00 24.26 86 ILE B N 1
ATOM 1840 C CA . ILE B 1 90 ? 43.575 20.482 -11.388 1.00 24.63 86 ILE B CA 1
ATOM 1841 C C . ILE B 1 90 ? 42.679 20.198 -12.591 1.00 28.59 86 ILE B C 1
ATOM 1842 O O . ILE B 1 90 ? 42.148 21.112 -13.228 1.00 27.35 86 ILE B O 1
ATOM 1847 N N . THR B 1 91 ? 42.522 18.908 -12.897 1.00 22.78 87 THR B N 1
ATOM 1848 C CA . THR B 1 91 ? 41.676 18.399 -13.970 1.00 20.06 87 THR B CA 1
ATOM 1849 C C . THR B 1 91 ? 40.578 17.532 -13.358 1.00 22.94 87 THR B C 1
ATOM 1850 O O . THR B 1 91 ? 40.744 16.997 -12.262 1.00 24.55 87 THR B O 1
ATOM 1854 N N . PHE B 1 92 ? 39.451 17.382 -14.065 1.00 22.16 88 PHE B N 1
ATOM 1855 C CA . PHE B 1 92 ? 38.281 16.704 -13.514 1.00 21.05 88 PHE B CA 1
ATOM 1856 C C . PHE B 1 92 ? 37.886 15.484 -14.346 1.00 22.82 88 PHE B C 1
ATOM 1857 O O . PHE B 1 92 ? 38.032 15.465 -15.573 1.00 23.02 88 PHE B O 1
ATOM 1865 N N . THR B 1 93 ? 37.359 14.468 -13.662 1.00 24.05 89 THR B N 1
ATOM 1866 C CA . THR B 1 93 ? 36.871 13.247 -14.298 1.00 21.69 89 THR B CA 1
ATOM 1867 C C . THR B 1 93 ? 35.583 12.798 -13.612 1.00 22.66 89 THR B C 1
ATOM 1868 O O . THR B 1 93 ? 35.506 12.803 -12.384 1.00 22.92 89 THR B O 1
ATOM 1872 N N . ASP B 1 94 ? 34.578 12.400 -14.400 1.00 23.41 90 ASP B N 1
ATOM 1873 C CA . ASP B 1 94 ? 33.359 11.836 -13.830 1.00 22.84 90 ASP B CA 1
ATOM 1874 C C . ASP B 1 94 ? 33.643 10.425 -13.305 1.00 22.97 90 ASP B C 1
ATOM 1875 O O . ASP B 1 94 ? 34.126 9.567 -14.053 1.00 27.13 90 ASP B O 1
ATOM 1880 N N . ASP B 1 95 ? 33.334 10.182 -12.028 1.00 23.85 91 ASP B N 1
ATOM 1881 C CA . ASP B 1 95 ? 33.700 8.949 -11.323 1.00 23.93 91 ASP B CA 1
ATOM 1882 C C . ASP B 1 95 ? 32.444 8.239 -10.818 1.00 24.83 91 ASP B C 1
ATOM 1883 O O . ASP B 1 95 ? 31.658 8.822 -10.062 1.00 26.88 91 ASP B O 1
ATOM 1888 N N . PHE B 1 96 ? 32.256 6.979 -11.228 1.00 23.26 92 PHE B N 1
ATOM 1889 C CA . PHE B 1 96 ? 31.034 6.245 -10.902 1.00 23.78 92 PHE B CA 1
ATOM 1890 C C . PHE B 1 96 ? 31.284 5.061 -9.967 1.00 28.69 92 PHE B C 1
ATOM 1891 O O . PHE B 1 96 ? 30.420 4.185 -9.844 1.00 27.79 92 PHE B O 1
ATOM 1899 N N . SER B 1 97 ? 32.416 5.053 -9.257 1.00 24.08 93 SER B N 1
ATOM 1900 C CA . SER B 1 97 ? 32.753 3.977 -8.329 1.00 27.40 93 SER B CA 1
ATOM 1901 C C . SER B 1 97 ? 31.896 4.047 -7.062 1.00 29.49 93 SER B C 1
ATOM 1902 O O . SER B 1 97 ? 31.339 5.091 -6.709 1.00 27.34 93 SER B O 1
ATOM 1905 N N . TYR B 1 98 ? 31.793 2.906 -6.375 1.00 27.31 94 TYR B N 1
ATOM 1906 C CA . TYR B 1 98 ? 31.111 2.826 -5.076 1.00 28.97 94 TYR B CA 1
ATOM 1907 C C . TYR B 1 98 ? 29.632 3.193 -5.158 1.00 33.41 94 TYR B C 1
ATOM 1908 O O . TYR B 1 98 ? 29.041 3.647 -4.171 1.00 33.73 94 TYR B O 1
ATOM 1917 N N . GLY B 1 99 ? 29.013 2.990 -6.317 1.00 28.58 95 GLY B N 1
ATOM 1918 C CA . GLY B 1 99 ? 27.582 3.197 -6.429 1.00 33.24 95 GLY B CA 1
ATOM 1919 C C . GLY B 1 99 ? 27.140 4.636 -6.285 1.00 36.56 95 GLY B C 1
ATOM 1920 O O . GLY B 1 99 ? 26.013 4.886 -5.850 1.00 36.38 95 GLY B O 1
ATOM 1921 N N . MET B 1 100 ? 27.997 5.595 -6.633 1.00 26.59 96 MET B N 1
ATOM 1922 C CA . MET B 1 100 ? 27.603 6.999 -6.612 1.00 29.88 96 MET B CA 1
ATOM 1923 C C . MET B 1 100 ? 28.289 7.698 -7.774 1.00 27.14 96 MET B C 1
ATOM 1924 O O . MET B 1 100 ? 29.131 7.114 -8.452 1.00 29.86 96 MET B O 1
ATOM 1929 N N . HIS B 1 101 ? 27.909 8.953 -8.019 1.00 28.08 97 HIS B N 1
ATOM 1930 C CA . HIS B 1 101 ? 28.636 9.805 -8.958 1.00 25.65 97 HIS B CA 1
ATOM 1931 C C . HIS B 1 101 ? 29.390 10.864 -8.174 1.00 29.23 97 HIS B C 1
ATOM 1932 O O . HIS B 1 101 ? 28.788 11.593 -7.380 1.00 30.79 97 HIS B O 1
ATOM 1939 N N . ARG B 1 102 ? 30.699 10.949 -8.409 1.00 25.75 98 ARG B N 1
ATOM 1940 C CA . ARG B 1 102 ? 31.544 12.001 -7.874 1.00 23.85 98 ARG B CA 1
ATOM 1941 C C . ARG B 1 102 ? 32.349 12.587 -9.020 1.00 25.43 98 ARG B C 1
ATOM 1942 O O . ARG B 1 102 ? 32.445 11.995 -10.101 1.00 27.23 98 ARG B O 1
ATOM 1950 N N . VAL B 1 103 ? 32.918 13.767 -8.783 1.00 24.07 99 VAL B N 1
ATOM 1951 C CA . VAL B 1 103 ? 33.898 14.350 -9.691 1.00 21.18 99 VAL B CA 1
ATOM 1952 C C . VAL B 1 103 ? 35.274 14.163 -9.067 1.00 23.80 99 VAL B C 1
ATOM 1953 O O . VAL B 1 103 ? 35.564 14.720 -8.004 1.00 23.17 99 VAL B O 1
ATOM 1957 N N . GLU B 1 104 ? 36.115 13.367 -9.714 1.00 23.69 100 GLU B N 1
ATOM 1958 C CA . GLU B 1 104 ? 37.464 13.109 -9.229 1.00 22.81 100 GLU B CA 1
ATOM 1959 C C . GLU B 1 104 ? 38.387 14.233 -9.689 1.00 23.10 100 GLU B C 1
ATOM 1960 O O . GLU B 1 104 ? 38.208 14.775 -10.780 1.00 24.72 100 GLU B O 1
ATOM 1966 N N . THR B 1 105 ? 39.361 14.594 -8.847 1.00 21.88 101 THR B N 1
ATOM 1967 C CA . THR B 1 105 ? 40.331 15.646 -9.149 1.00 22.47 101 THR B CA 1
ATOM 1968 C C . THR B 1 105 ? 41.731 15.057 -9.295 1.00 24.69 101 THR B C 1
ATOM 1969 O O . THR B 1 105 ? 42.147 14.229 -8.481 1.00 21.97 101 THR B O 1
ATOM 1973 N N A SER B 1 106 ? 42.468 15.497 -10.326 0.67 21.30 102 SER B N 1
ATOM 1974 N N B SER B 1 106 ? 42.467 15.499 -10.313 0.33 21.35 102 SER B N 1
ATOM 1975 C CA A SER B 1 106 ? 43.826 15.030 -10.567 0.67 18.64 102 SER B CA 1
ATOM 1976 C CA B SER B 1 106 ? 43.839 15.062 -10.496 0.33 18.67 102 SER B CA 1
ATOM 1977 C C A SER B 1 106 ? 44.744 16.205 -10.892 0.67 19.36 102 SER B C 1
ATOM 1978 C C B SER B 1 106 ? 44.738 16.262 -10.758 0.33 19.50 102 SER B C 1
ATOM 1979 O O A SER B 1 106 ? 44.297 17.239 -11.396 0.67 21.88 102 SER B O 1
ATOM 1980 O O B SER B 1 106 ? 44.277 17.364 -11.074 0.33 21.66 102 SER B O 1
ATOM 1985 N N . CYS B 1 107 ? 46.037 16.029 -10.605 1.00 18.97 103 CYS B N 1
ATOM 1986 C CA . CYS B 1 107 ? 47.038 17.035 -10.964 1.00 22.25 103 CYS B CA 1
ATOM 1987 C C . CYS B 1 107 ? 47.071 17.222 -12.480 1.00 20.95 103 CYS B C 1
ATOM 1988 O O . CYS B 1 107 ? 47.205 16.256 -13.233 1.00 19.65 103 CYS B O 1
ATOM 1991 N N A SER B 1 108 ? 46.958 18.478 -12.925 0.37 21.69 104 SER B N 1
ATOM 1992 N N B SER B 1 108 ? 46.966 18.474 -12.932 0.63 21.68 104 SER B N 1
ATOM 1993 C CA A SER B 1 108 ? 46.888 18.748 -14.361 0.37 22.85 104 SER B CA 1
ATOM 1994 C CA B SER B 1 108 ? 46.871 18.712 -14.371 0.63 22.85 104 SER B CA 1
ATOM 1995 C C A SER B 1 108 ? 48.194 18.422 -15.073 0.37 24.44 104 SER B C 1
ATOM 1996 C C B SER B 1 108 ? 48.202 18.533 -15.093 0.63 24.50 104 SER B C 1
ATOM 1997 O O A SER B 1 108 ? 48.186 18.111 -16.271 0.37 24.31 104 SER B O 1
ATOM 1998 O O B SER B 1 108 ? 48.213 18.419 -16.325 0.63 24.23 104 SER B O 1
ATOM 2003 N N . GLN B 1 109 ? 49.320 18.499 -14.366 1.00 21.52 105 GLN B N 1
ATOM 2004 C CA . GLN B 1 109 ? 50.628 18.392 -15.002 1.00 20.07 105 GLN B CA 1
ATOM 2005 C C . GLN B 1 109 ? 51.121 16.960 -15.142 1.00 23.54 105 GLN B C 1
ATOM 2006 O O . GLN B 1 109 ? 51.721 16.610 -16.168 1.00 22.50 105 GLN B O 1
ATOM 2012 N N . CYS B 1 110 ? 50.910 16.117 -14.121 1.00 21.06 106 CYS B N 1
ATOM 2013 C CA . CYS B 1 110 ? 51.407 14.751 -14.167 1.00 17.88 106 CYS B CA 1
ATOM 2014 C C . CYS B 1 110 ? 50.316 13.686 -14.093 1.00 19.22 106 CYS B C 1
ATOM 2015 O O . CYS B 1 110 ? 50.624 12.502 -14.287 1.00 20.86 106 CYS B O 1
ATOM 2018 N N . GLY B 1 111 ? 49.068 14.062 -13.824 1.00 19.20 107 GLY B N 1
ATOM 2019 C CA . GLY B 1 111 ? 47.950 13.135 -13.791 1.00 19.43 107 GLY B CA 1
ATOM 2020 C C . GLY B 1 111 ? 47.738 12.386 -12.485 1.00 23.16 107 GLY B C 1
ATOM 2021 O O . GLY B 1 111 ? 46.897 11.483 -12.443 1.00 19.84 107 GLY B O 1
ATOM 2022 N N . ALA B 1 112 ? 48.463 12.732 -11.424 1.00 18.83 108 ALA B N 1
ATOM 2023 C CA . ALA B 1 112 ? 48.286 12.056 -10.143 1.00 19.94 108 ALA B CA 1
ATOM 2024 C C . ALA B 1 112 ? 46.850 12.188 -9.638 1.00 18.15 108 ALA B C 1
ATOM 2025 O O . ALA B 1 112 ? 46.274 13.277 -9.652 1.00 18.48 108 ALA B O 1
ATOM 2027 N N . HIS B 1 113 ? 46.273 11.074 -9.173 1.00 18.36 109 HIS B N 1
ATOM 2028 C CA . HIS B 1 113 ? 44.979 11.130 -8.497 1.00 18.68 109 HIS B CA 1
ATOM 2029 C C . HIS B 1 113 ? 45.102 11.885 -7.177 1.00 17.66 109 HIS B C 1
ATOM 2030 O O . HIS B 1 113 ? 45.997 11.590 -6.375 1.00 19.97 109 HIS B O 1
ATOM 2037 N N . LEU B 1 114 ? 44.201 12.841 -6.934 1.00 17.87 110 LEU B N 1
ATOM 2038 C CA . LEU B 1 114 ? 44.236 13.648 -5.713 1.00 16.80 110 LEU B CA 1
ATOM 2039 C C . LEU B 1 114 ? 43.080 13.368 -4.765 1.00 21.11 110 LEU B C 1
ATOM 2040 O O . LEU B 1 114 ? 43.292 13.234 -3.559 1.00 20.81 110 LEU B O 1
ATOM 2045 N N . GLY B 1 115 ? 41.857 13.297 -5.277 1.00 17.67 111 GLY B N 1
ATOM 2046 C CA . GLY B 1 115 ? 40.690 13.197 -4.419 1.00 17.83 111 GLY B CA 1
ATOM 2047 C C . GLY B 1 115 ? 39.454 13.533 -5.220 1.00 20.89 111 GLY B C 1
ATOM 2048 O O . GLY B 1 115 ? 39.383 13.151 -6.396 1.00 21.88 111 GLY B O 1
ATOM 2049 N N . HIS B 1 116 ? 38.505 14.259 -4.612 1.00 21.32 112 HIS B N 1
ATOM 2050 C CA . HIS B 1 116 ? 37.235 14.621 -5.246 1.00 22.07 112 HIS B CA 1
ATOM 2051 C C . HIS B 1 116 ? 36.844 16.051 -4.893 1.00 21.58 112 HIS B C 1
ATOM 2052 O O . HIS B 1 116 ? 37.303 16.620 -3.899 1.00 23.59 112 HIS B O 1
ATOM 2059 N N . ILE B 1 117 ? 35.981 16.631 -5.724 1.00 24.09 113 ILE B N 1
ATOM 2060 C CA . ILE B 1 117 ? 35.421 17.959 -5.490 1.00 24.98 113 ILE B CA 1
ATOM 2061 C C . ILE B 1 117 ? 33.901 17.853 -5.420 1.00 31.08 113 ILE B C 1
ATOM 2062 O O . ILE B 1 117 ? 33.288 17.062 -6.154 1.00 25.05 113 ILE B O 1
ATOM 2067 N N . PHE B 1 118 ? 33.300 18.673 -4.549 1.00 27.14 114 PHE B N 1
ATOM 2068 C CA . PHE B 1 118 ? 31.861 18.715 -4.300 1.00 33.68 114 PHE B CA 1
ATOM 2069 C C . PHE B 1 118 ? 31.350 20.143 -4.435 1.00 38.98 114 PHE B C 1
ATOM 2070 O O . PHE B 1 118 ? 32.063 21.1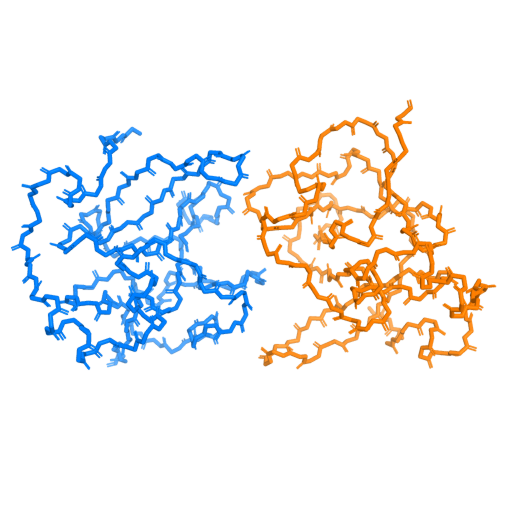03 -4.140 1.00 33.91 114 PHE B O 1
ATOM 2078 N N . ASP B 1 119 ? 30.097 20.271 -4.873 1.00 40.00 115 ASP B N 1
ATOM 2079 C CA . ASP B 1 119 ? 29.474 21.563 -5.171 1.00 46.89 115 ASP B CA 1
ATOM 2080 C C . ASP B 1 119 ? 28.666 22.118 -4.010 1.00 55.72 115 ASP B C 1
ATOM 2081 O O . ASP B 1 119 ? 27.643 22.773 -4.236 1.00 59.42 115 ASP B O 1
ATOM 2086 N N . ASP B 1 120 ? 29.076 21.894 -2.759 1.00 48.27 116 ASP B N 1
ATOM 2087 C CA . ASP B 1 120 ? 28.291 22.368 -1.624 1.00 50.71 116 ASP B CA 1
ATOM 2088 C C . ASP B 1 120 ? 29.114 23.217 -0.660 1.00 51.42 116 ASP B C 1
ATOM 2089 O O . ASP B 1 120 ? 28.739 23.352 0.510 1.00 56.88 116 ASP B O 1
ATOM 2094 N N . GLY B 1 121 ? 30.221 23.792 -1.118 1.00 47.87 117 GLY B N 1
ATOM 2095 C CA . GLY B 1 121 ? 31.041 24.623 -0.270 1.00 51.03 117 GLY B CA 1
ATOM 2096 C C . GLY B 1 121 ? 30.459 26.013 -0.101 1.00 55.23 117 GLY B C 1
ATOM 2097 O O . GLY B 1 121 ? 29.628 26.463 -0.897 1.00 44.35 117 GLY B O 1
ATOM 2098 N N . PRO B 1 122 ? 30.879 26.717 0.949 1.00 59.49 118 PRO B N 1
ATOM 2099 C CA . PRO B 1 122 ? 30.407 28.091 1.157 1.00 64.43 118 PRO B CA 1
ATOM 2100 C C . PRO B 1 122 ? 30.941 29.030 0.083 1.00 65.77 118 PRO B C 1
ATOM 2101 O O . PRO B 1 122 ? 31.764 28.666 -0.761 1.00 57.53 118 PRO B O 1
ATOM 2105 N N . ARG B 1 123 ? 30.444 30.266 0.115 1.00 59.34 119 ARG B N 1
ATOM 2106 C CA . ARG B 1 123 ? 30.942 31.286 -0.790 1.00 58.28 119 ARG B CA 1
ATOM 2107 C C . ARG B 1 123 ? 32.370 31.661 -0.400 1.00 63.80 119 ARG B C 1
ATOM 2108 O O . ARG B 1 123 ? 32.810 31.385 0.718 1.00 69.84 119 ARG B O 1
ATOM 2110 N N . PRO B 1 124 ? 33.125 32.291 -1.313 1.00 53.03 120 PRO B N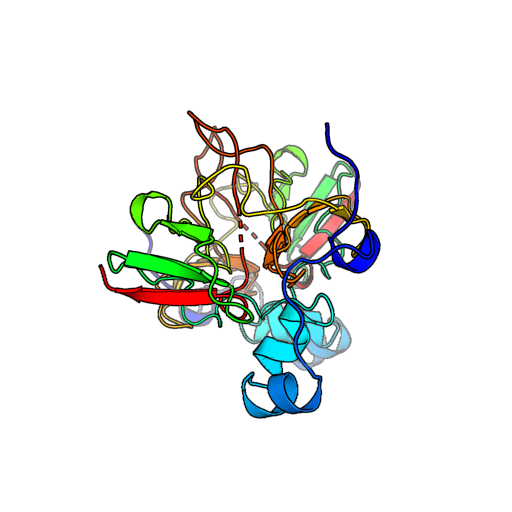 1
ATOM 2111 C CA . PRO B 1 124 ? 32.739 32.719 -2.663 1.00 59.89 120 PRO B CA 1
ATOM 2112 C C . PRO B 1 124 ? 32.675 31.605 -3.712 1.00 60.72 120 PRO B C 1
ATOM 2113 O O . PRO B 1 124 ? 31.925 31.736 -4.680 1.00 59.66 120 PRO B O 1
ATOM 2117 N N . THR B 1 125 ? 33.454 30.534 -3.525 1.00 52.91 121 THR B N 1
ATOM 2118 C CA . THR B 1 125 ? 33.655 29.566 -4.600 1.00 47.43 121 THR B CA 1
ATOM 2119 C C . THR B 1 125 ? 32.506 28.569 -4.710 1.00 39.68 121 THR B C 1
ATOM 2120 O O . THR B 1 125 ? 32.192 28.104 -5.811 1.00 39.50 121 THR B O 1
ATOM 2124 N N . GLY B 1 126 ? 31.889 28.207 -3.587 1.00 36.79 122 GLY B N 1
ATOM 2125 C CA . GLY B 1 126 ? 30.863 27.182 -3.590 1.00 42.47 122 GLY B CA 1
ATOM 2126 C C . GLY B 1 126 ? 31.369 25.756 -3.644 1.00 44.11 122 GLY B C 1
ATOM 2127 O O . GLY B 1 126 ? 30.551 24.829 -3.716 1.00 39.45 122 GLY B O 1
ATOM 2128 N N . LYS B 1 127 ? 32.682 25.548 -3.591 1.00 39.71 123 LYS B N 1
ATOM 2129 C CA . LYS B 1 127 ? 33.301 24.242 -3.764 1.00 33.73 123 LYS B CA 1
ATOM 2130 C C . LYS B 1 127 ? 33.896 23.741 -2.455 1.00 32.66 123 LYS B C 1
ATOM 2131 O O . LYS B 1 127 ? 34.184 24.512 -1.533 1.00 33.11 123 LYS B O 1
ATOM 2137 N N . ARG B 1 128 ? 34.097 22.426 -2.397 1.00 29.74 124 ARG B N 1
ATOM 2138 C CA . ARG B 1 128 ? 34.821 21.788 -1.306 1.00 30.58 124 ARG B CA 1
ATOM 2139 C C . ARG B 1 128 ? 35.681 20.679 -1.895 1.00 31.36 124 ARG B C 1
ATOM 2140 O O . ARG B 1 128 ? 35.163 19.801 -2.593 1.00 29.68 124 ARG B O 1
ATOM 2148 N N . TYR B 1 129 ? 36.985 20.722 -1.621 1.00 24.48 125 TYR B N 1
ATOM 2149 C 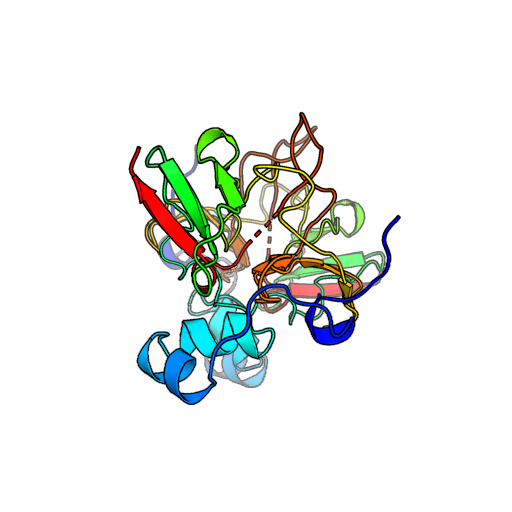CA . TYR B 1 129 ? 37.925 19.709 -2.120 1.00 20.62 125 TYR B CA 1
ATOM 2150 C C . TYR B 1 129 ? 38.276 18.713 -1.001 1.00 27.12 125 TYR B C 1
ATOM 2151 O O . TYR B 1 129 ? 38.798 19.112 0.045 1.00 28.47 125 TYR B O 1
ATOM 2180 N N . ILE B 1 131 ? 40.797 15.901 -0.262 1.00 19.07 127 ILE B N 1
ATOM 2181 C CA . ILE B 1 131 ? 42.085 15.509 -0.853 1.00 19.52 127 ILE B CA 1
ATOM 2182 C C . ILE B 1 131 ? 42.874 14.553 0.052 1.00 20.58 127 ILE B C 1
ATOM 2183 O O . ILE B 1 131 ? 43.004 14.790 1.256 1.00 21.00 127 ILE B O 1
ATOM 2188 N N . ASN B 1 132 ? 43.430 13.492 -0.535 1.00 16.85 128 ASN B N 1
ATOM 2189 C CA . ASN B 1 132 ? 44.265 12.559 0.219 1.00 17.72 128 ASN B CA 1
ATOM 2190 C C . ASN B 1 132 ? 45.565 13.217 0.666 1.00 18.52 128 ASN B C 1
ATOM 2191 O O . ASN B 1 132 ? 46.307 13.778 -0.156 1.00 18.01 128 ASN B O 1
ATOM 2196 N N A SER B 1 133 ? 45.866 13.106 1.961 0.56 20.26 129 SER B N 1
ATOM 2197 N N B SER B 1 133 ? 45.862 13.133 1.971 0.44 20.25 129 SER B N 1
ATOM 2198 C CA A SER B 1 133 ? 47.148 13.590 2.459 0.56 20.37 129 SER B CA 1
ATOM 2199 C CA B SER B 1 133 ? 47.165 13.585 2.462 0.44 20.38 129 SER B CA 1
ATOM 2200 C C A SER B 1 133 ? 48.313 12.921 1.738 0.56 21.46 129 SER B C 1
ATOM 2201 C C B SER B 1 133 ? 48.296 12.936 1.679 0.44 21.46 129 SER B C 1
ATOM 2202 O O A SER B 1 133 ? 49.349 13.555 1.494 0.56 21.07 129 SER B O 1
ATOM 2203 O O B SER B 1 133 ? 49.290 13.593 1.342 0.44 21.15 129 SER B O 1
ATOM 2208 N N . ALA B 1 134 ? 48.158 11.641 1.379 1.00 17.75 130 ALA B N 1
ATOM 2209 C CA . ALA B 1 134 ? 49.204 10.893 0.691 1.00 20.96 130 ALA B CA 1
ATOM 2210 C C . ALA B 1 134 ? 49.471 11.408 -0.715 1.00 19.27 130 ALA B C 1
ATOM 2211 O O . ALA B 1 134 ? 50.471 11.010 -1.315 1.00 23.50 130 ALA B O 1
ATOM 2213 N N . ALA B 1 135 ? 48.622 12.277 -1.247 1.00 18.69 131 ALA B N 1
ATOM 2214 C CA . ALA B 1 135 ? 48.854 12.864 -2.562 1.00 18.63 131 ALA B CA 1
ATOM 2215 C C . ALA B 1 135 ? 49.566 14.213 -2.501 1.00 17.80 131 ALA B C 1
ATOM 2216 O O . ALA B 1 135 ? 49.840 14.795 -3.564 1.00 17.47 131 ALA B O 1
ATOM 2218 N N . LEU B 1 136 ? 49.904 14.704 -1.305 1.00 19.20 132 LEU B N 1
ATOM 2219 C CA . LEU B 1 136 ? 50.428 16.052 -1.103 1.00 19.68 132 LEU B CA 1
ATOM 2220 C C . LEU B 1 136 ? 51.816 16.044 -0.466 1.00 23.96 132 LEU B C 1
ATOM 2221 O O . LEU B 1 136 ? 52.190 15.110 0.248 1.00 21.30 132 LEU B O 1
ATOM 2226 N N . SER B 1 137 ? 52.583 17.097 -0.754 1.00 21.44 133 SER B N 1
ATOM 2227 C CA . SER B 1 137 ? 53.720 17.488 0.077 1.00 24.95 133 SER B CA 1
ATOM 2228 C C . SER B 1 137 ? 53.488 18.923 0.535 1.00 22.45 133 SER B C 1
ATOM 2229 O O . SER B 1 137 ? 52.648 19.642 -0.009 1.00 27.63 133 SER B O 1
ATOM 2232 N N . PHE B 1 138 ? 54.211 19.342 1.567 1.00 25.96 134 PHE B N 1
ATOM 2233 C CA . PHE B 1 138 ? 53.971 20.646 2.169 1.00 23.83 134 PHE B CA 1
ATOM 2234 C C . PHE B 1 138 ? 55.266 21.435 2.230 1.00 23.88 134 PHE B C 1
ATOM 2235 O O . PHE B 1 138 ? 56.295 20.910 2.669 1.00 25.78 134 PHE B O 1
ATOM 2243 N N . THR B 1 139 ? 55.203 22.690 1.789 1.00 26.18 135 THR B N 1
ATOM 2244 C CA . THR B 1 139 ? 56.333 23.614 1.843 1.00 33.59 135 THR B CA 1
ATOM 2245 C C . THR B 1 139 ? 55.987 24.756 2.787 1.00 25.31 135 THR B C 1
ATOM 2246 O O . THR B 1 139 ? 55.148 25.603 2.441 1.00 28.74 135 THR B O 1
ATOM 2250 N N . PRO B 1 140 ? 56.583 24.820 3.975 1.00 29.54 136 PRO B N 1
ATOM 2251 C CA . PRO B 1 140 ? 56.245 25.893 4.922 1.00 28.78 136 PRO B CA 1
ATOM 2252 C C . PRO B 1 140 ? 56.432 27.281 4.320 1.00 29.86 136 PRO B C 1
ATOM 2253 O O . PRO B 1 140 ? 57.300 27.507 3.478 1.00 34.29 136 PRO B O 1
ATOM 2257 N N . ALA B 1 141 ? 55.609 28.221 4.778 1.00 36.40 137 ALA B N 1
ATOM 2258 C CA . ALA B 1 141 ? 55.611 29.585 4.244 1.00 34.50 137 ALA B CA 1
ATOM 2259 C C . ALA B 1 141 ? 56.998 30.208 4.277 1.00 46.19 137 ALA B C 1
ATOM 2260 O O . ALA B 1 141 ? 57.659 30.203 5.315 1.00 50.91 137 ALA B O 1
#

InterPro domains:
  IPR002579 Peptide methionine sulphoxide reductase MrsB domain [MF_01400] (37-169)
  IPR002579 Peptide methionine sulphoxide reductase MrsB domain [PF01641] (54-168)
  IPR002579 Peptide methionine sulphoxide reductase MrsB domain [PS51790] (47-169)
  IPR002579 Peptide methionine sulphoxide reductase MrsB domain [TIGR00357] (46-171)
  IPR011057 Mss4-like superfamily [SSF51316] (44-171)
  IPR028427 Peptide methionine sulfoxide reductase MsrB [PTHR10173] (28-178)

GO terms:
  GO:0005739 mitochondrion (C, IDA)
  GO:0005783 endoplasmic reticulum (C, IDA)
  GO:0008270 zinc ion binding (F, IDA)
  GO:0033743 peptide-methionine (R)-S-oxide reductase activity (F, IDA)
  GO:0030091 protein repair (P, IDA)
  GO:0005829 cytosol (C, TAS)
  GO:0033743 peptide-methionine (R)-S-oxide reductase activity (F, TAS)
  GO:0030091 protein repair (P, TAS)
  GO:0005515 protein binding (F, IPI)